Protein AF-A0A4Q5X9R4-F1 (afdb_monomer)

Sequence (301 aa):
MRLHHVAGPVLLSFLALACSDSEGESKVGPGDGGGAMSSGGTTNGTGNGAAGAVSLGGRVGAGDGGDGSGEEMPDLPSEVNVIITADNAYGFGYGTKSRLENYFGGVENQESSDIFDCPVGNGPEQYVVPAEDANAGGYLYIVGYADKSTTQGVIAKFFREGAQPVYTGTGNWEVCATGEDYDPGSGGPDRETIDEYIAKCNAAELDAETSSVGWVNANGNEHGRVVFGEDNGTTRDAPEPGNEFLIACDIEPSARWMWFDWVVDRRDGSAFLWPGSTENVTKDFLIFRLGADQIPSKPPK

pLDDT: mean 78.71, std 22.15, range [32.22, 98.38]

Structure (mmCIF, N/CA/C/O backbone):
data_AF-A0A4Q5X9R4-F1
#
_entry.id   AF-A0A4Q5X9R4-F1
#
loop_
_atom_site.group_PDB
_atom_site.id
_atom_site.type_symbol
_atom_site.label_atom_id
_atom_site.label_alt_id
_atom_site.label_comp_id
_atom_site.label_asym_id
_atom_site.label_entity_id
_atom_site.label_seq_id
_atom_site.pdbx_PDB_ins_code
_atom_site.Cartn_x
_atom_site.Cartn_y
_atom_site.Cartn_z
_atom_site.occupancy
_atom_site.B_iso_or_equiv
_atom_site.auth_seq_id
_atom_site.auth_comp_id
_atom_site.auth_asym_id
_atom_site.auth_atom_id
_atom_site.pdbx_PDB_model_num
ATOM 1 N N . MET A 1 1 ? 30.422 46.754 -38.670 1.00 39.94 1 MET A N 1
ATOM 2 C CA . MET A 1 1 ? 30.958 45.376 -38.723 1.00 39.94 1 MET A CA 1
ATOM 3 C C . MET A 1 1 ? 29.785 44.434 -38.933 1.00 39.94 1 MET A C 1
ATOM 5 O O . MET A 1 1 ? 28.790 44.576 -38.238 1.00 39.94 1 MET A O 1
ATOM 9 N N . ARG A 1 2 ? 29.845 43.616 -39.989 1.00 36.47 2 ARG A N 1
ATOM 10 C CA . ARG A 1 2 ? 28.742 42.786 -40.498 1.00 36.47 2 ARG A CA 1
ATOM 11 C C . ARG A 1 2 ? 28.508 41.555 -39.618 1.00 36.47 2 ARG A C 1
ATOM 13 O O . ARG A 1 2 ? 29.472 40.907 -39.225 1.00 36.47 2 ARG A O 1
ATOM 20 N N . LEU A 1 3 ? 27.229 41.248 -39.388 1.00 35.72 3 LEU A N 1
ATOM 21 C CA . LEU A 1 3 ? 26.734 39.965 -38.890 1.00 35.72 3 LEU A CA 1
ATOM 22 C C . LEU A 1 3 ? 27.121 38.823 -39.843 1.00 35.72 3 LEU A C 1
ATOM 24 O O . LEU A 1 3 ? 26.966 38.965 -41.056 1.00 35.72 3 LEU A O 1
ATOM 28 N N . HIS A 1 4 ? 27.499 37.676 -39.280 1.00 43.19 4 HIS A N 1
ATOM 29 C CA . HIS A 1 4 ? 27.442 36.382 -39.957 1.00 43.19 4 HIS A CA 1
ATOM 30 C C . HIS A 1 4 ? 26.595 35.408 -39.133 1.00 43.19 4 HIS A C 1
ATOM 32 O O . HIS A 1 4 ? 26.910 35.101 -37.988 1.00 43.19 4 HIS A O 1
ATOM 38 N N . HIS A 1 5 ? 25.498 34.963 -39.750 1.00 43.12 5 HIS A N 1
ATOM 39 C CA . HIS A 1 5 ? 24.749 33.762 -39.396 1.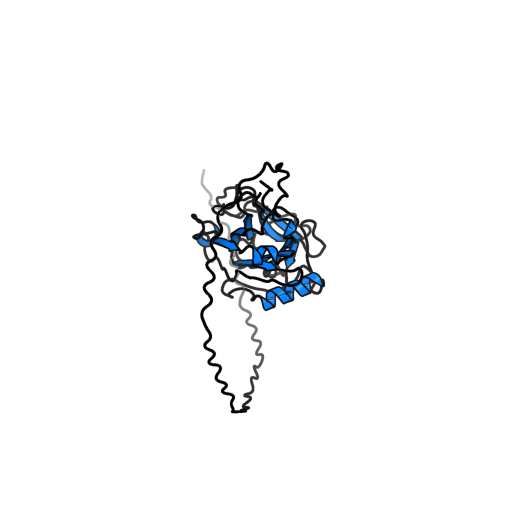00 43.12 5 HIS A CA 1
ATOM 40 C C . HIS A 1 5 ? 25.634 32.519 -39.546 1.00 43.12 5 HIS A C 1
ATOM 42 O O . HIS A 1 5 ? 26.346 32.391 -40.543 1.00 43.12 5 HIS A O 1
ATOM 48 N N . VAL A 1 6 ? 25.506 31.577 -38.611 1.00 51.34 6 VAL A N 1
ATOM 49 C CA . VAL A 1 6 ? 25.947 30.189 -38.775 1.00 51.34 6 VAL A CA 1
ATOM 50 C C . VAL A 1 6 ? 24.732 29.305 -38.517 1.00 51.34 6 VAL A C 1
ATOM 52 O O . VAL A 1 6 ? 24.217 29.258 -37.405 1.00 51.34 6 VAL A O 1
ATOM 55 N N . ALA A 1 7 ? 24.252 28.659 -39.578 1.00 47.03 7 ALA A N 1
ATOM 56 C CA . ALA A 1 7 ? 23.259 27.596 -39.530 1.00 47.03 7 ALA A CA 1
ATOM 57 C C . ALA A 1 7 ? 23.995 26.254 -39.385 1.00 47.03 7 ALA A C 1
ATOM 59 O O . ALA A 1 7 ? 24.913 25.973 -40.157 1.00 47.03 7 ALA A O 1
ATOM 60 N N . GLY A 1 8 ? 23.615 25.455 -38.386 1.00 44.94 8 GLY A N 1
ATOM 61 C CA . GLY A 1 8 ? 24.088 24.081 -38.195 1.00 44.94 8 GLY A CA 1
ATOM 62 C C . GLY A 1 8 ? 23.145 23.065 -38.859 1.00 44.94 8 GLY A C 1
ATOM 63 O O . GLY A 1 8 ? 21.960 23.362 -39.021 1.00 44.94 8 GLY A O 1
ATOM 64 N N . PRO A 1 9 ? 23.647 21.890 -39.277 1.00 59.06 9 PRO A N 1
ATOM 65 C CA . PRO A 1 9 ? 22.882 20.934 -40.068 1.00 59.06 9 PRO A CA 1
ATOM 66 C C . PRO A 1 9 ? 21.901 20.113 -39.220 1.00 59.06 9 PRO A C 1
ATOM 68 O O . PRO A 1 9 ? 22.232 19.628 -38.141 1.00 59.06 9 PRO A O 1
ATOM 71 N N . VAL A 1 10 ? 20.705 19.919 -39.776 1.00 42.53 10 VAL A N 1
ATOM 72 C CA . VAL A 1 10 ? 19.702 18.939 -39.346 1.00 42.53 10 VAL A CA 1
ATOM 73 C C . VAL A 1 10 ? 20.164 17.558 -39.815 1.00 42.53 10 VAL A C 1
ATOM 75 O O . VAL A 1 10 ? 20.277 17.329 -41.020 1.00 42.53 10 VAL A O 1
ATOM 78 N N . LEU A 1 11 ? 20.440 16.644 -38.881 1.00 44.69 11 LEU A N 1
ATOM 79 C CA . LEU A 1 11 ? 20.603 15.223 -39.188 1.00 44.69 11 LEU A CA 1
ATOM 80 C C . LEU A 1 11 ? 19.231 14.547 -39.122 1.00 44.69 11 LEU A C 1
ATOM 82 O O . LEU A 1 11 ? 18.598 14.484 -38.072 1.00 44.69 11 LEU A O 1
ATOM 86 N N . LEU A 1 12 ? 18.788 14.063 -40.277 1.00 36.62 12 LEU A N 1
ATOM 87 C CA . LEU A 1 12 ? 17.566 13.301 -40.473 1.00 36.62 12 LEU A CA 1
ATOM 88 C C . LEU A 1 12 ? 17.959 11.813 -40.503 1.00 36.62 12 LEU A C 1
ATOM 90 O O . LEU A 1 12 ? 18.513 11.348 -41.499 1.00 36.62 12 LEU A O 1
ATOM 94 N N . SER A 1 13 ? 17.723 11.077 -39.417 1.00 49.31 13 SER A N 1
ATOM 95 C CA . SER A 1 13 ? 17.895 9.618 -39.401 1.00 49.31 13 SER A CA 1
ATOM 96 C C . SER A 1 13 ? 16.567 8.944 -39.726 1.00 49.31 13 SER A C 1
ATOM 98 O O . SER A 1 13 ? 15.661 8.894 -38.901 1.00 49.31 13 SER A O 1
ATOM 100 N N . PHE A 1 14 ? 16.476 8.417 -40.945 1.00 39.62 14 PHE A N 1
ATOM 101 C CA . PHE A 1 14 ? 15.517 7.387 -41.320 1.00 39.62 14 PHE A CA 1
ATOM 102 C C . PHE A 1 14 ? 16.080 6.025 -40.891 1.00 39.62 14 PHE A C 1
ATOM 104 O O . PHE A 1 14 ? 17.129 5.623 -41.395 1.00 39.62 14 PHE A O 1
ATOM 111 N N . LEU A 1 15 ? 15.380 5.296 -40.017 1.00 49.16 15 LEU A N 1
ATOM 112 C CA . LEU A 1 15 ? 15.503 3.840 -39.946 1.00 49.16 15 LEU A CA 1
ATOM 113 C C . LEU A 1 15 ? 14.170 3.207 -40.339 1.00 49.16 15 LEU A C 1
ATOM 115 O O . LEU A 1 15 ? 13.108 3.576 -39.844 1.00 49.16 15 LEU A O 1
ATOM 119 N N . ALA A 1 16 ? 14.274 2.302 -41.304 1.00 46.69 16 ALA A N 1
ATOM 120 C CA . ALA A 1 16 ? 13.188 1.593 -41.944 1.00 46.69 16 ALA A CA 1
ATOM 121 C C . ALA A 1 16 ? 12.768 0.341 -41.158 1.00 46.69 16 ALA A C 1
ATOM 123 O O . ALA A 1 16 ? 13.532 -0.213 -40.372 1.00 46.69 16 ALA A O 1
ATOM 124 N N . LEU A 1 17 ? 11.536 -0.072 -41.459 1.00 44.88 17 LEU A N 1
ATOM 125 C CA . LEU A 1 17 ? 10.810 -1.265 -41.037 1.00 44.88 17 LEU A CA 1
ATOM 126 C C . LEU A 1 17 ? 11.639 -2.561 -41.010 1.00 44.88 17 LEU A C 1
ATOM 128 O O . LEU A 1 17 ? 12.317 -2.893 -41.982 1.00 44.88 17 LEU A O 1
ATOM 132 N N . ALA A 1 18 ? 11.387 -3.377 -39.985 1.00 42.41 18 ALA A N 1
ATOM 133 C CA . ALA A 1 18 ? 11.414 -4.831 -40.090 1.00 42.41 18 ALA A CA 1
ATOM 134 C C . ALA A 1 18 ? 10.160 -5.400 -39.402 1.00 42.41 18 ALA A C 1
ATOM 136 O O . ALA A 1 18 ? 10.046 -5.386 -38.179 1.00 42.41 18 ALA A O 1
ATOM 137 N N . CYS A 1 19 ? 9.203 -5.855 -40.211 1.00 41.09 19 CYS A N 1
ATOM 138 C CA . CYS A 1 19 ? 8.119 -6.735 -39.787 1.00 41.09 19 CYS A CA 1
ATOM 139 C C . CYS A 1 19 ? 8.691 -8.148 -39.621 1.00 41.09 19 CYS A C 1
ATOM 141 O O . CYS A 1 19 ? 9.371 -8.633 -40.526 1.00 41.09 19 CYS A O 1
ATOM 143 N N . SER A 1 20 ? 8.400 -8.809 -38.502 1.00 52.69 20 SER A N 1
ATOM 144 C CA . SER A 1 20 ? 8.557 -10.257 -38.374 1.00 52.69 20 SER A CA 1
ATOM 145 C C . SER A 1 20 ? 7.212 -10.841 -37.966 1.00 52.69 20 SER A C 1
ATOM 147 O O . SER A 1 20 ? 6.813 -10.740 -36.809 1.00 52.69 20 SER A O 1
ATOM 149 N N . ASP A 1 21 ? 6.526 -11.417 -38.950 1.00 36.00 21 ASP A N 1
ATOM 150 C CA . ASP A 1 21 ? 5.419 -12.347 -38.760 1.00 36.00 21 ASP A CA 1
ATOM 151 C C . ASP A 1 21 ? 5.924 -13.589 -38.018 1.00 36.00 21 ASP A C 1
ATOM 153 O O . ASP A 1 21 ? 6.951 -14.167 -38.382 1.00 36.00 21 ASP A O 1
ATOM 157 N N . SER A 1 22 ? 5.186 -14.022 -37.000 1.00 46.78 22 SER A N 1
ATOM 158 C CA . SER A 1 22 ? 5.292 -15.376 -36.466 1.00 46.78 22 SER A CA 1
ATOM 159 C C . SER A 1 22 ? 3.881 -15.915 -36.288 1.00 46.78 22 SER A C 1
ATOM 161 O O . SER A 1 22 ? 3.194 -15.618 -35.312 1.00 46.78 22 SER A O 1
ATOM 163 N N . GLU A 1 23 ? 3.442 -16.677 -37.287 1.00 48.00 23 GLU A N 1
ATOM 164 C CA . GLU A 1 23 ? 2.205 -17.446 -37.264 1.00 48.00 23 GLU A CA 1
ATOM 165 C C . GLU A 1 23 ? 2.365 -18.631 -36.297 1.00 48.00 23 GLU A C 1
ATOM 167 O O . GLU A 1 23 ? 3.180 -19.527 -36.517 1.00 48.00 23 GLU A O 1
ATOM 172 N N . GLY A 1 24 ? 1.592 -18.626 -35.210 1.00 39.66 24 GLY A N 1
ATOM 173 C CA . GLY A 1 24 ? 1.461 -19.739 -34.271 1.00 39.66 24 GLY A CA 1
ATOM 174 C C . GLY A 1 24 ? 0.004 -20.180 -34.189 1.00 39.66 24 GLY A C 1
ATOM 175 O O . GLY A 1 24 ? -0.830 -19.488 -33.612 1.00 39.66 24 GLY A O 1
ATOM 176 N N . GLU A 1 25 ? -0.298 -21.318 -34.812 1.00 41.03 25 GLU A N 1
ATOM 177 C CA . GLU A 1 25 ? -1.625 -21.917 -34.952 1.00 41.03 25 GLU A CA 1
ATOM 178 C C . GLU A 1 25 ? -2.380 -22.090 -33.620 1.00 41.03 25 GLU A C 1
ATOM 180 O O . GLU A 1 25 ? -1.974 -22.841 -32.733 1.00 41.03 25 GLU A O 1
ATOM 185 N N . SER A 1 26 ? -3.568 -21.488 -33.542 1.00 40.19 26 SER A N 1
ATOM 186 C CA . SER A 1 26 ? -4.612 -21.853 -32.583 1.00 40.19 26 SER A CA 1
ATOM 187 C C . SER A 1 26 ? -5.324 -23.131 -33.036 1.00 40.19 26 SER A C 1
ATOM 189 O O . SER A 1 26 ? -5.938 -23.162 -34.102 1.00 40.19 26 SER A O 1
ATOM 191 N N . LYS A 1 27 ? -5.303 -24.181 -32.206 1.00 47.28 27 LYS A N 1
ATOM 192 C CA . LYS A 1 27 ? -6.196 -25.345 -32.333 1.00 47.28 27 LYS A CA 1
ATOM 193 C C . LYS A 1 27 ? -7.108 -25.426 -31.115 1.00 47.28 27 LYS A C 1
ATOM 195 O O . LYS A 1 27 ? -6.766 -26.041 -30.113 1.00 47.28 27 LYS A O 1
ATOM 200 N N . VAL A 1 28 ? -8.287 -24.818 -31.234 1.00 47.16 28 VAL A N 1
ATOM 201 C CA . VAL A 1 28 ? -9.419 -25.033 -30.325 1.00 47.16 28 VAL A CA 1
ATOM 202 C C . VAL A 1 28 ? -10.310 -26.102 -30.959 1.00 47.16 28 VAL A C 1
ATOM 204 O O . VAL A 1 28 ? -10.837 -25.908 -32.053 1.00 47.16 28 VAL A O 1
ATOM 207 N N . GLY A 1 29 ? -10.424 -27.260 -30.309 1.00 43.56 29 GLY A N 1
ATOM 208 C CA . GLY A 1 29 ? -11.352 -28.324 -30.700 1.00 43.56 29 GLY A CA 1
ATOM 209 C C . GLY A 1 29 ? -12.697 -28.178 -29.973 1.00 43.56 29 GLY A C 1
ATOM 210 O O . GLY A 1 29 ? -12.696 -27.787 -28.806 1.00 43.56 29 GLY A O 1
ATOM 211 N N . PRO A 1 30 ? -13.838 -28.503 -30.609 1.00 51.69 30 PRO A N 1
ATOM 212 C CA . PRO A 1 30 ? -15.135 -28.489 -29.947 1.00 51.69 30 PRO A CA 1
ATOM 213 C C . PRO A 1 30 ? -15.356 -29.818 -29.212 1.00 51.69 30 PRO A C 1
ATOM 215 O O . PRO A 1 30 ? -15.316 -30.890 -29.816 1.00 51.69 30 PRO A O 1
ATOM 218 N N . GLY A 1 31 ? -15.580 -29.743 -27.902 1.00 43.09 31 GLY A N 1
ATOM 219 C CA . GLY A 1 31 ? -15.984 -30.874 -27.071 1.00 43.09 31 GLY A CA 1
ATOM 220 C C . GLY A 1 31 ? -17.446 -30.748 -26.662 1.00 43.09 31 GLY A C 1
ATOM 221 O O . GLY A 1 31 ? -17.746 -30.113 -25.657 1.00 43.09 31 GLY A O 1
ATOM 222 N N . ASP A 1 32 ? -18.333 -31.368 -27.439 1.00 46.78 32 ASP A N 1
ATOM 223 C CA . ASP A 1 32 ? -19.695 -31.711 -27.027 1.00 46.78 32 ASP A CA 1
ATOM 224 C C . ASP A 1 32 ? -19.662 -32.795 -25.937 1.00 46.78 32 ASP A C 1
ATOM 226 O O . ASP A 1 32 ? -18.960 -33.801 -26.064 1.00 46.78 32 ASP A O 1
ATOM 230 N N . GLY A 1 33 ? -20.473 -32.633 -24.891 1.00 44.34 33 GLY A N 1
ATOM 231 C CA . GLY A 1 33 ? -20.617 -33.629 -23.831 1.00 44.34 33 GLY A CA 1
ATOM 232 C C . GLY A 1 33 ? -21.752 -33.301 -22.870 1.00 44.34 33 GLY A C 1
ATOM 233 O O . GLY A 1 33 ? -21.529 -32.752 -21.798 1.00 44.34 33 GLY A O 1
ATOM 234 N N . GLY A 1 34 ? -22.981 -33.630 -23.270 1.00 38.44 34 GLY A N 1
ATOM 235 C CA . GLY A 1 34 ? -24.164 -33.536 -22.419 1.00 38.44 34 GLY A CA 1
ATOM 236 C C . GLY A 1 34 ? -24.166 -34.536 -21.258 1.00 38.44 34 GLY A C 1
ATOM 237 O O . GLY A 1 34 ? -23.550 -35.597 -21.317 1.00 38.44 34 GLY A O 1
ATOM 238 N N . GLY A 1 35 ? -24.932 -34.214 -20.216 1.00 36.25 35 GLY A N 1
ATOM 239 C CA . GLY A 1 35 ? -25.159 -35.099 -19.077 1.00 36.25 35 GLY A CA 1
ATOM 240 C C . GLY A 1 35 ? -26.164 -34.513 -18.095 1.00 36.25 35 GLY A C 1
ATOM 241 O O . GLY A 1 35 ? -25.792 -33.938 -17.081 1.00 36.25 35 GLY A O 1
ATOM 242 N N . ALA A 1 36 ? -27.449 -34.653 -18.413 1.00 45.34 36 ALA A N 1
ATOM 243 C CA . ALA A 1 36 ? -28.548 -34.371 -17.503 1.00 45.34 36 ALA A CA 1
ATOM 244 C C . ALA A 1 36 ? -28.594 -35.405 -16.365 1.00 45.34 36 ALA A C 1
ATOM 246 O O . ALA A 1 36 ? -28.602 -36.605 -16.639 1.00 45.34 36 ALA A O 1
ATOM 247 N N . MET A 1 37 ? -28.755 -34.956 -15.117 1.00 46.69 37 MET A N 1
ATOM 248 C CA . MET A 1 37 ? -29.471 -35.731 -14.103 1.00 46.69 37 MET A CA 1
ATOM 249 C C . MET A 1 37 ? -30.418 -34.842 -13.300 1.00 46.69 37 MET A C 1
ATOM 251 O O . MET A 1 37 ? -30.104 -33.738 -12.872 1.00 46.69 37 MET A O 1
ATOM 255 N N . SER A 1 38 ? -31.624 -35.382 -13.201 1.00 42.62 38 SER A N 1
ATOM 256 C CA . SER A 1 38 ? -32.837 -34.877 -12.583 1.00 42.62 38 SER A CA 1
ATOM 257 C C . SER A 1 38 ? -32.922 -35.320 -11.119 1.00 42.62 38 SER A C 1
ATOM 259 O O . SER A 1 38 ? -32.169 -36.192 -10.689 1.00 42.62 38 SER A O 1
ATOM 261 N N . SER A 1 39 ? -33.955 -34.808 -10.442 1.00 42.41 39 SER A N 1
ATOM 262 C CA . SER A 1 39 ? -34.550 -35.225 -9.161 1.00 42.41 39 SER A CA 1
ATOM 263 C C . SER A 1 39 ? -33.735 -34.885 -7.910 1.00 42.41 39 SER A C 1
ATOM 265 O O . SER A 1 39 ? -32.558 -35.177 -7.820 1.00 42.41 39 SER A O 1
ATOM 267 N N . GLY A 1 40 ? -34.281 -34.254 -6.876 1.00 35.16 40 GLY A N 1
ATOM 268 C CA . GLY A 1 40 ? -35.669 -34.095 -6.448 1.00 35.16 40 GLY A CA 1
ATOM 269 C C . GLY A 1 40 ? -35.650 -34.229 -4.923 1.00 35.16 40 GLY A C 1
ATOM 270 O O . GLY A 1 40 ? -35.042 -35.162 -4.412 1.00 35.16 40 GLY A O 1
ATOM 271 N N . GLY A 1 41 ? -36.250 -33.300 -4.181 1.00 35.50 41 GLY A N 1
ATOM 272 C CA . GLY A 1 41 ? -36.152 -33.349 -2.720 1.00 35.50 41 GLY A CA 1
ATOM 273 C C . GLY A 1 41 ? -36.831 -32.190 -2.013 1.00 35.50 41 GLY A C 1
ATOM 274 O O . GLY A 1 41 ? -36.181 -31.296 -1.491 1.00 35.50 41 GLY A O 1
ATOM 275 N N . THR A 1 42 ? -38.156 -32.214 -2.018 1.00 40.50 42 THR A N 1
ATOM 276 C CA . THR A 1 42 ? -39.028 -31.384 -1.188 1.00 40.50 42 THR A CA 1
ATOM 277 C C . THR A 1 42 ? -38.934 -31.840 0.270 1.00 40.50 42 THR A C 1
ATOM 279 O O . THR A 1 42 ? -39.216 -33.003 0.544 1.00 40.50 42 THR A O 1
ATOM 282 N N . THR A 1 43 ? -38.674 -30.936 1.217 1.00 39.62 43 THR A N 1
ATOM 283 C CA . THR A 1 43 ? -39.156 -31.098 2.600 1.00 39.62 43 THR A CA 1
ATOM 284 C C . THR A 1 43 ? -39.640 -29.771 3.165 1.00 39.62 43 THR A C 1
ATOM 286 O O . THR A 1 43 ? -38.868 -28.850 3.413 1.00 39.62 43 THR A O 1
ATOM 289 N N . ASN A 1 44 ? -40.957 -29.734 3.370 1.00 39.19 44 ASN A N 1
ATOM 290 C CA . ASN A 1 44 ? -41.678 -28.842 4.265 1.00 39.19 44 ASN A CA 1
ATOM 291 C C . ASN A 1 44 ? -41.100 -28.883 5.685 1.00 39.19 44 ASN A C 1
ATOM 293 O O . ASN A 1 44 ? -40.807 -29.957 6.207 1.00 39.19 44 ASN A O 1
ATOM 297 N N . GLY A 1 45 ? -41.085 -27.723 6.339 1.00 37.00 45 GLY A N 1
ATOM 298 C CA . GLY A 1 45 ? -40.802 -27.577 7.763 1.00 37.00 45 GLY A CA 1
ATOM 299 C C . GLY A 1 45 ? -41.503 -26.356 8.350 1.00 37.00 45 GLY A C 1
ATOM 300 O O . GLY A 1 45 ? -40.857 -25.429 8.816 1.00 37.00 45 GLY A O 1
ATOM 301 N N . THR A 1 46 ? -42.835 -26.337 8.300 1.00 41.47 46 THR A N 1
ATOM 302 C CA . THR A 1 46 ? -43.680 -25.476 9.141 1.00 41.47 46 THR A CA 1
ATOM 303 C C . THR A 1 46 ? -43.507 -25.847 10.613 1.00 41.47 46 THR A C 1
ATOM 305 O O . THR A 1 46 ? -43.795 -26.983 10.989 1.00 41.47 46 THR A O 1
ATOM 308 N N . GLY A 1 47 ? -43.120 -24.881 11.447 1.00 35.53 47 GLY A N 1
ATOM 309 C CA . GLY A 1 47 ? -43.094 -25.002 12.904 1.00 35.53 47 GLY A CA 1
ATOM 310 C C . GLY A 1 47 ? -43.525 -23.698 13.570 1.00 35.53 47 GLY A C 1
ATOM 311 O O . GLY A 1 47 ? -42.711 -22.813 13.800 1.00 35.53 47 GLY A O 1
ATOM 312 N N . ASN A 1 48 ? -44.821 -23.597 13.873 1.00 43.38 48 ASN A N 1
ATOM 313 C CA . ASN A 1 48 ? -45.384 -22.640 14.824 1.00 43.38 48 ASN A CA 1
ATOM 314 C C . ASN A 1 48 ? -45.006 -23.037 16.262 1.00 43.38 48 ASN A C 1
ATOM 316 O O . ASN A 1 48 ? -45.083 -24.214 16.609 1.00 43.38 48 ASN A O 1
ATOM 320 N N . GLY A 1 49 ? -44.741 -22.050 17.119 1.00 36.25 49 GLY A N 1
ATOM 321 C CA . GLY A 1 49 ? -44.676 -22.208 18.578 1.00 36.25 49 GLY A CA 1
ATOM 322 C C . GLY A 1 49 ? -44.015 -20.986 19.217 1.00 36.25 49 GLY A C 1
ATOM 323 O O . GLY A 1 49 ? -42.802 -20.881 19.224 1.00 36.25 49 GLY A O 1
ATOM 324 N N . ALA A 1 50 ? -44.767 -19.931 19.521 1.00 39.97 50 ALA A N 1
ATOM 325 C CA . ALA A 1 50 ? -45.465 -19.714 20.792 1.00 39.97 50 ALA A CA 1
ATOM 326 C C . ALA A 1 50 ? -44.659 -18.829 21.765 1.00 39.97 50 ALA A C 1
ATOM 328 O O . ALA A 1 50 ? -43.609 -19.200 22.272 1.00 39.97 50 ALA A O 1
ATOM 329 N N . ALA A 1 51 ? -45.231 -17.641 21.973 1.00 40.97 51 ALA A N 1
ATOM 330 C CA . ALA A 1 51 ? -45.242 -16.795 23.161 1.00 40.97 51 ALA A CA 1
ATOM 331 C C . ALA A 1 51 ? -44.354 -17.179 24.363 1.00 40.97 51 ALA A C 1
ATOM 333 O O . ALA A 1 51 ? -44.508 -18.235 24.969 1.00 40.97 51 ALA A O 1
ATOM 334 N N . GLY A 1 52 ? -43.573 -16.196 24.816 1.00 35.12 52 GLY A N 1
ATOM 335 C CA . GLY A 1 52 ? -42.924 -16.199 26.123 1.00 35.12 52 GLY A CA 1
ATOM 336 C C . GLY A 1 52 ? -42.523 -14.792 26.552 1.00 35.12 52 GLY A C 1
ATOM 337 O O . GLY A 1 52 ? -41.342 -14.486 26.645 1.00 35.12 52 GLY A O 1
ATOM 338 N N . ALA A 1 53 ? -43.505 -13.920 26.793 1.00 41.50 53 ALA A N 1
ATOM 339 C CA . ALA A 1 53 ? -43.275 -12.700 27.555 1.00 41.50 53 ALA A CA 1
ATOM 340 C C . ALA A 1 53 ? -42.970 -13.085 29.010 1.00 41.50 53 ALA A C 1
ATOM 342 O O . ALA A 1 53 ? -43.836 -13.620 29.701 1.00 41.50 53 ALA A O 1
ATOM 343 N N . VAL A 1 54 ? -41.759 -12.793 29.484 1.00 38.78 54 VAL A N 1
ATOM 344 C CA . VAL A 1 54 ? -41.443 -12.767 30.916 1.00 38.78 54 VAL A CA 1
ATOM 345 C C . VAL A 1 54 ? -41.074 -11.336 31.275 1.00 38.78 54 VAL A C 1
ATOM 347 O O . VAL A 1 54 ? -39.940 -10.894 31.145 1.00 38.78 54 VAL A O 1
ATOM 350 N N . SER A 1 55 ? -42.099 -10.607 31.707 1.00 42.12 55 SER A N 1
ATOM 351 C CA . SER A 1 55 ? -41.966 -9.402 32.513 1.00 42.12 55 SER A CA 1
ATOM 352 C C . SER A 1 55 ? -41.969 -9.834 33.976 1.00 42.12 55 SER A C 1
ATOM 354 O O . SER A 1 55 ? -43.006 -10.252 34.489 1.00 42.12 55 SER A O 1
ATOM 356 N N . LEU A 1 56 ? -40.833 -9.700 34.655 1.00 43.62 56 LEU A N 1
ATOM 357 C CA . LEU A 1 56 ? -40.750 -9.724 36.113 1.00 43.62 56 LEU A CA 1
ATOM 358 C C . LEU A 1 56 ? -40.050 -8.446 36.562 1.00 43.62 56 LEU A C 1
ATOM 360 O O . LEU A 1 56 ? -38.832 -8.314 36.507 1.00 43.62 56 LEU A O 1
ATOM 364 N N . GLY A 1 57 ? -40.873 -7.484 36.976 1.00 36.88 57 GLY A N 1
ATOM 365 C CA . GLY A 1 57 ? -40.420 -6.334 37.733 1.00 36.88 57 GLY A CA 1
ATOM 366 C C . GLY A 1 57 ? -39.897 -6.762 39.102 1.00 36.88 57 GLY A C 1
ATOM 367 O O . GLY A 1 57 ? -40.495 -7.596 39.780 1.00 36.88 57 GLY A O 1
ATOM 368 N N . GLY A 1 58 ? -38.802 -6.134 39.515 1.00 32.22 58 GLY A N 1
ATOM 369 C CA . GLY A 1 58 ? -38.245 -6.236 40.856 1.00 32.22 58 GLY A CA 1
ATOM 370 C C . GLY A 1 58 ? -37.418 -4.996 41.172 1.00 32.22 58 GLY A C 1
ATOM 371 O O . GLY A 1 58 ? -36.213 -4.975 40.960 1.00 32.22 58 GLY A O 1
ATOM 372 N N . ARG A 1 59 ? -38.077 -3.938 41.660 1.00 39.06 59 ARG A N 1
ATOM 373 C CA . ARG A 1 59 ? -37.432 -2.836 42.388 1.00 39.06 59 ARG A CA 1
ATOM 374 C C . ARG A 1 59 ? -37.304 -3.250 43.852 1.00 39.06 59 ARG A C 1
ATOM 376 O O . ARG A 1 59 ? -38.340 -3.495 44.452 1.00 39.06 59 ARG A O 1
ATOM 383 N N . VAL A 1 60 ? -36.086 -3.283 44.389 1.00 39.06 60 VAL A N 1
ATOM 384 C CA . VAL A 1 60 ? -35.552 -2.526 45.549 1.00 39.06 60 VAL A CA 1
ATOM 385 C C . VAL A 1 60 ? -34.362 -3.276 46.151 1.00 39.06 60 VAL A C 1
ATOM 387 O O . VAL A 1 60 ? -34.483 -4.415 46.585 1.00 39.06 60 VAL A O 1
ATOM 390 N N . GLY A 1 61 ? -33.231 -2.581 46.223 1.00 34.78 61 GLY A N 1
ATOM 391 C CA . GLY A 1 61 ? -32.044 -2.970 46.974 1.00 34.78 61 GLY A CA 1
ATOM 392 C C . GLY A 1 61 ? -31.162 -1.740 47.125 1.00 34.78 61 GLY A C 1
ATOM 393 O O . GLY A 1 61 ? -30.320 -1.475 46.278 1.00 34.78 61 GLY A O 1
ATOM 394 N N . ALA A 1 62 ? -31.451 -0.935 48.147 1.00 49.47 62 ALA A N 1
ATOM 395 C CA . ALA A 1 62 ? -30.546 0.088 48.644 1.00 49.47 62 ALA A CA 1
ATOM 396 C C . ALA A 1 62 ? -29.568 -0.575 49.622 1.00 49.47 62 ALA A C 1
ATOM 398 O O . ALA A 1 62 ? -29.999 -1.306 50.514 1.00 49.47 62 ALA A O 1
ATOM 399 N N . GLY A 1 63 ? -28.284 -0.295 49.436 1.00 37.91 63 GLY A N 1
ATOM 400 C CA . GLY A 1 63 ? -27.158 -0.804 50.215 1.00 37.91 63 GLY A CA 1
ATOM 401 C C . GLY A 1 63 ? -26.044 -1.169 49.241 1.00 37.91 63 GLY A C 1
ATOM 402 O O . GLY A 1 63 ? -26.318 -1.678 48.163 1.00 37.91 63 GLY A O 1
ATOM 403 N N . ASP A 1 64 ? -24.780 -0.907 49.486 1.00 42.94 64 ASP A N 1
ATOM 404 C CA . ASP A 1 64 ? -24.064 -0.208 50.545 1.00 42.94 64 ASP A CA 1
ATOM 405 C C . ASP A 1 64 ? -22.693 0.121 49.910 1.00 42.94 64 ASP A C 1
ATOM 407 O O . ASP A 1 64 ? -22.380 -0.399 48.835 1.00 42.94 64 ASP A O 1
ATOM 411 N N . GLY A 1 65 ? -21.905 1.018 50.497 1.00 51.25 65 GLY A N 1
ATOM 412 C CA . GLY A 1 65 ? -20.660 1.520 49.902 1.00 51.25 65 GLY A CA 1
ATOM 413 C C . GLY A 1 65 ? -19.695 0.415 49.447 1.00 51.25 65 GLY A C 1
ATOM 414 O O . GLY A 1 65 ? -19.151 -0.309 50.273 1.00 51.25 65 GLY A O 1
ATOM 415 N N . GLY A 1 66 ? -19.473 0.326 48.134 1.00 42.00 66 GLY A N 1
ATOM 416 C CA . GLY A 1 66 ? -18.414 -0.468 47.516 1.00 42.00 66 GLY A CA 1
ATOM 417 C C . GLY A 1 66 ? -17.255 0.445 47.139 1.00 42.00 66 GLY A C 1
ATOM 418 O O . GLY A 1 66 ? -17.438 1.438 46.431 1.00 42.00 66 GLY A O 1
ATOM 419 N N . ASP A 1 67 ? -16.082 0.128 47.663 1.00 44.22 67 ASP A N 1
ATOM 420 C CA . ASP A 1 67 ? -14.807 0.706 47.283 1.00 44.22 67 ASP A CA 1
ATOM 421 C C . ASP A 1 67 ? -14.561 0.500 45.784 1.00 44.22 67 ASP A C 1
ATOM 423 O O . ASP A 1 67 ? -14.591 -0.603 45.251 1.00 44.22 67 ASP A O 1
ATOM 427 N N . GLY A 1 68 ? -14.358 1.604 45.068 1.00 46.69 68 GLY A N 1
ATOM 428 C CA . GLY A 1 68 ? -14.096 1.590 43.635 1.00 46.69 68 GLY A CA 1
ATOM 429 C C . GLY A 1 68 ? -12.685 1.104 43.321 1.00 46.69 68 GLY A C 1
ATOM 430 O O . GLY A 1 68 ? -11.879 1.875 42.811 1.00 46.69 68 GLY A O 1
ATOM 431 N N . SER A 1 69 ? -12.383 -0.167 43.580 1.00 49.00 69 SER A N 1
ATOM 432 C CA . SER A 1 69 ? -11.471 -0.906 42.713 1.00 49.00 69 SER A CA 1
ATOM 433 C C . SER A 1 69 ? -12.269 -1.248 41.459 1.00 49.00 69 SER A C 1
ATOM 435 O O . SER A 1 69 ? -12.864 -2.319 41.365 1.00 49.00 69 SER A O 1
ATOM 437 N N . GLY A 1 70 ? -12.383 -0.281 40.543 1.00 45.41 70 GLY A N 1
ATOM 438 C CA . GLY A 1 70 ? -12.927 -0.552 39.222 1.00 45.41 70 GLY A CA 1
ATOM 439 C C . GLY A 1 70 ? -12.055 -1.624 38.595 1.00 45.41 70 GLY A C 1
ATOM 440 O O . GLY A 1 70 ? -10.938 -1.335 38.180 1.00 45.41 70 GLY A O 1
ATOM 441 N N . GLU A 1 71 ? -12.534 -2.867 38.610 1.00 48.66 71 GLU A N 1
ATOM 442 C CA . GLU A 1 71 ? -12.009 -3.903 37.742 1.00 48.66 71 GLU A CA 1
ATOM 443 C C . GLU A 1 71 ? -12.147 -3.345 36.331 1.00 48.66 71 GLU A C 1
ATOM 445 O O . GLU A 1 71 ? -13.250 -3.105 35.836 1.00 48.66 71 GLU A O 1
ATOM 450 N N . GLU A 1 72 ? -10.994 -2.999 35.772 1.00 52.56 72 GLU A N 1
ATOM 451 C CA . GLU A 1 72 ? -10.813 -2.457 34.441 1.00 52.56 72 GLU A CA 1
ATOM 452 C C . GLU A 1 72 ? -11.527 -3.413 33.484 1.00 52.56 72 GLU A C 1
ATOM 454 O O . GLU A 1 72 ? -11.072 -4.537 33.256 1.00 52.56 72 GLU A O 1
ATOM 459 N N . MET A 1 73 ? -12.724 -3.029 33.016 1.00 51.72 73 MET A N 1
ATOM 460 C CA . MET A 1 73 ? -13.401 -3.839 32.013 1.00 51.72 73 MET A CA 1
ATOM 461 C C . MET A 1 73 ? -12.442 -3.933 30.829 1.00 51.72 73 MET A C 1
ATOM 463 O O . MET A 1 73 ? -11.951 -2.884 30.398 1.00 51.72 73 MET A O 1
ATOM 467 N N . PRO A 1 74 ? -12.155 -5.145 30.321 1.00 57.81 74 PRO A N 1
ATOM 468 C CA . PRO A 1 74 ? -11.281 -5.292 29.171 1.00 57.81 74 PRO A CA 1
ATOM 469 C C . PRO A 1 74 ? -11.803 -4.379 28.064 1.0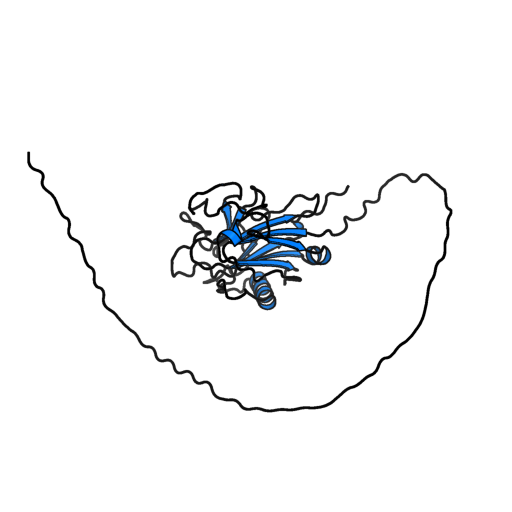0 57.81 74 PRO A C 1
ATOM 471 O O . PRO A 1 74 ? -13.005 -4.398 27.777 1.00 57.81 74 PRO A O 1
ATOM 474 N N . ASP A 1 75 ? -10.914 -3.540 27.525 1.00 62.31 75 ASP A N 1
ATOM 475 C CA . ASP A 1 75 ? -11.248 -2.592 26.466 1.00 62.31 75 ASP A CA 1
ATOM 476 C C . ASP A 1 75 ? -11.958 -3.371 25.359 1.00 62.31 75 ASP A C 1
ATOM 478 O O . ASP A 1 75 ? -11.413 -4.331 24.802 1.00 62.31 75 ASP A O 1
ATOM 482 N N . LEU A 1 76 ? -13.234 -3.049 25.142 1.00 58.50 76 LEU A N 1
ATOM 483 C CA . LEU A 1 76 ? -14.022 -3.779 24.166 1.00 58.50 76 LEU A CA 1
ATOM 484 C C . LEU A 1 76 ? -13.412 -3.513 22.787 1.00 58.50 76 LEU A C 1
ATOM 486 O O . LEU A 1 76 ? -13.044 -2.369 22.497 1.00 58.50 76 LEU A O 1
ATOM 490 N N . PRO A 1 77 ? -13.318 -4.541 21.929 1.00 71.38 77 PRO A N 1
ATOM 491 C CA . PRO A 1 77 ? -12.851 -4.360 20.566 1.00 71.38 77 PRO A CA 1
ATOM 492 C C . PRO A 1 77 ? -13.646 -3.218 19.915 1.00 71.38 77 PRO A C 1
ATOM 494 O O . PRO A 1 77 ? -14.877 -3.233 19.919 1.00 71.38 77 PRO A O 1
ATOM 497 N N . SER A 1 78 ? -12.943 -2.202 19.410 1.00 84.94 78 SER A N 1
ATOM 498 C CA . SER A 1 78 ? -13.540 -1.040 18.740 1.00 84.94 78 SER A CA 1
ATOM 499 C C . SER A 1 78 ? -13.237 -1.046 17.246 1.00 84.94 78 SER A C 1
ATOM 501 O O . SER A 1 78 ? -12.233 -1.615 16.801 1.00 84.94 78 SER A O 1
ATOM 503 N N . GLU A 1 79 ? -14.146 -0.431 16.490 1.00 91.56 79 GLU A N 1
ATOM 504 C CA . GLU A 1 79 ? -14.039 -0.258 15.043 1.00 91.56 79 GLU A CA 1
ATOM 505 C C . GLU A 1 79 ? -12.781 0.525 14.661 1.00 91.56 79 GLU A C 1
ATOM 507 O O . GLU A 1 79 ? -12.293 1.371 15.420 1.00 91.56 79 GLU A O 1
ATOM 512 N N . VAL A 1 80 ? -12.256 0.240 13.471 1.00 93.19 80 VAL A N 1
ATOM 513 C CA . VAL A 1 80 ? -11.104 0.952 12.915 1.00 93.19 80 VAL A CA 1
ATOM 514 C C . VAL A 1 80 ? -11.568 1.816 11.756 1.00 93.19 80 VAL A C 1
ATOM 516 O O . VAL A 1 80 ? -12.114 1.320 10.774 1.00 93.19 80 VAL A O 1
ATOM 519 N N . ASN A 1 81 ? -11.311 3.113 11.865 1.00 95.00 81 ASN A N 1
ATOM 520 C CA . ASN A 1 81 ? -11.470 4.059 10.776 1.00 95.00 81 ASN A CA 1
ATOM 521 C C . ASN A 1 81 ? -10.229 4.003 9.890 1.00 95.00 81 ASN A C 1
ATOM 523 O O . ASN A 1 81 ? -9.099 4.023 10.389 1.00 95.00 81 ASN A O 1
ATOM 527 N N . VAL A 1 82 ? -10.449 3.957 8.584 1.00 96.75 82 VAL A N 1
ATOM 528 C CA . VAL A 1 82 ? -9.396 3.929 7.571 1.00 96.75 82 VAL A CA 1
ATOM 529 C C . VAL A 1 82 ? -9.609 5.097 6.631 1.00 96.75 82 VAL A C 1
ATOM 531 O O . VAL A 1 82 ? -10.731 5.301 6.180 1.00 96.75 82 VAL A O 1
ATOM 534 N N . ILE A 1 83 ? -8.549 5.849 6.350 1.00 97.62 83 ILE A N 1
ATOM 535 C CA . ILE A 1 83 ? -8.490 6.797 5.235 1.00 97.62 83 ILE A CA 1
ATOM 536 C C . ILE A 1 83 ? -7.308 6.372 4.375 1.00 97.62 83 ILE A C 1
ATOM 538 O O . ILE A 1 83 ? -6.197 6.253 4.894 1.00 97.62 83 ILE A O 1
ATOM 542 N N . ILE A 1 84 ? -7.544 6.083 3.102 1.00 98.38 84 ILE A N 1
ATOM 543 C CA . ILE A 1 84 ? -6.544 5.488 2.214 1.00 98.38 84 ILE A CA 1
ATOM 544 C C . ILE A 1 84 ? -6.712 6.011 0.792 1.00 98.38 84 ILE A C 1
ATOM 546 O O . ILE A 1 84 ? -7.820 6.278 0.333 1.00 98.38 84 ILE A O 1
ATOM 550 N N . THR A 1 85 ? -5.587 6.148 0.104 1.00 98.06 85 THR A N 1
ATOM 551 C CA . THR A 1 85 ? -5.533 6.295 -1.345 1.00 98.06 85 THR A CA 1
ATOM 552 C C . THR A 1 85 ? -4.253 5.656 -1.872 1.00 98.06 85 THR A C 1
ATOM 554 O O . THR A 1 85 ? -3.312 5.388 -1.116 1.00 98.06 85 THR A O 1
ATOM 557 N N . ALA A 1 86 ? -4.207 5.431 -3.174 1.00 97.06 86 ALA A N 1
ATOM 558 C CA . ALA A 1 86 ? -3.003 5.041 -3.879 1.00 97.06 86 ALA A CA 1
ATOM 559 C C . ALA A 1 86 ? -2.921 5.804 -5.190 1.00 97.06 86 ALA A C 1
ATOM 561 O O . ALA A 1 86 ? -3.941 6.193 -5.760 1.00 97.06 86 ALA A O 1
ATOM 562 N N . ASP A 1 87 ? -1.708 5.983 -5.681 1.00 93.62 87 ASP A N 1
ATOM 563 C CA . ASP A 1 87 ? -1.556 6.306 -7.083 1.00 93.62 87 ASP A CA 1
ATOM 564 C C . ASP A 1 87 ? -1.835 5.045 -7.898 1.00 93.62 87 ASP A C 1
ATOM 566 O O . ASP A 1 87 ? -1.198 4.013 -7.681 1.00 93.62 87 ASP A O 1
ATOM 570 N N . ASN A 1 88 ? -2.850 5.147 -8.755 1.00 90.00 88 ASN A N 1
ATOM 571 C CA . ASN A 1 88 ? -3.529 4.091 -9.500 1.00 90.00 88 ASN A CA 1
ATOM 572 C C . ASN A 1 88 ? -4.480 3.171 -8.736 1.00 90.00 88 ASN A C 1
ATOM 574 O O . ASN A 1 88 ? -5.674 3.293 -8.957 1.00 90.00 88 ASN A O 1
ATOM 578 N N . ALA A 1 89 ? -4.045 2.195 -7.939 1.00 95.44 89 ALA A N 1
ATOM 579 C CA . ALA A 1 89 ? -5.011 1.213 -7.441 1.00 95.44 89 ALA A CA 1
ATOM 580 C C . ALA A 1 89 ? -4.647 0.559 -6.117 1.00 95.44 89 ALA A C 1
ATOM 582 O O . ALA A 1 89 ?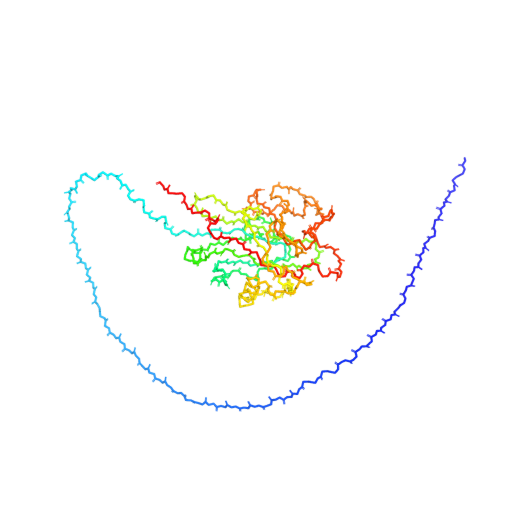 -3.478 0.326 -5.796 1.00 95.44 89 ALA A O 1
ATOM 583 N N . TYR A 1 90 ? -5.685 0.231 -5.346 1.00 97.31 90 TYR A N 1
ATOM 584 C CA . TYR A 1 90 ? -5.517 -0.429 -4.064 1.00 97.31 90 TYR A CA 1
ATOM 585 C C . TYR A 1 90 ? -6.698 -1.314 -3.645 1.00 97.31 90 TYR A C 1
ATOM 587 O O . TYR A 1 90 ? -7.811 -1.288 -4.175 1.00 97.31 90 TYR A O 1
ATOM 595 N N . GLY A 1 91 ? -6.424 -2.114 -2.623 1.00 97.31 91 GLY A N 1
ATOM 596 C CA . GLY A 1 91 ? -7.404 -2.706 -1.729 1.00 97.31 91 GLY A CA 1
ATOM 597 C C . GLY A 1 91 ? -6.781 -2.896 -0.351 1.00 97.31 91 GLY A C 1
ATOM 598 O O . GLY A 1 91 ? -5.576 -2.747 -0.173 1.00 97.31 91 GLY A O 1
ATOM 599 N N . PHE A 1 92 ? -7.573 -3.225 0.654 1.00 97.31 92 PHE A N 1
ATOM 600 C CA . PHE A 1 92 ? -7.079 -3.511 1.991 1.00 97.31 92 PHE A CA 1
ATOM 601 C C . PHE A 1 92 ? -8.028 -4.444 2.738 1.00 97.31 92 PHE A C 1
ATOM 603 O O . PHE A 1 92 ? -9.181 -4.654 2.360 1.00 97.31 92 PHE A O 1
ATOM 610 N N . GLY A 1 93 ? -7.545 -5.023 3.826 1.00 95.50 93 GLY A N 1
ATOM 611 C CA . GLY A 1 93 ? -8.349 -5.901 4.661 1.00 95.50 93 GLY A CA 1
ATOM 612 C C . GLY A 1 93 ? -7.600 -6.362 5.897 1.00 95.50 93 GLY A C 1
ATOM 613 O O . GLY A 1 93 ? -6.402 -6.126 6.044 1.00 95.50 93 GLY A O 1
ATOM 614 N N . TYR A 1 94 ? -8.312 -7.024 6.796 1.00 94.69 94 TYR A N 1
ATOM 615 C CA . TYR A 1 94 ? -7.747 -7.649 7.982 1.00 94.69 94 TYR A CA 1
ATOM 616 C C . TYR A 1 94 ? -7.753 -9.157 7.808 1.00 94.69 94 TYR A C 1
ATOM 618 O O . TYR A 1 94 ? -8.599 -9.737 7.125 1.00 94.69 94 TYR A O 1
ATOM 626 N N . GLY A 1 95 ? -6.769 -9.811 8.407 1.00 94.19 95 GLY A N 1
ATOM 627 C CA . GLY A 1 95 ? -6.577 -11.230 8.193 1.00 94.19 95 GLY A CA 1
ATOM 628 C C . GLY A 1 95 ? -5.658 -11.890 9.197 1.00 94.19 95 GLY A C 1
ATOM 629 O O . GLY A 1 95 ? -4.951 -11.265 9.988 1.00 94.19 95 GLY A O 1
ATOM 630 N N . THR A 1 96 ? -5.663 -13.210 9.158 1.00 94.06 96 THR A N 1
ATOM 631 C CA . THR A 1 96 ? -4.662 -14.026 9.845 1.00 94.06 96 THR A CA 1
ATOM 632 C C . THR A 1 96 ? -3.331 -13.951 9.102 1.00 94.06 96 THR A C 1
ATOM 634 O O . THR A 1 96 ? -3.268 -13.464 7.982 1.00 94.06 96 THR A O 1
ATOM 637 N N . LYS A 1 97 ? -2.268 -14.534 9.666 1.00 94.12 97 LYS A N 1
ATOM 638 C CA . LYS A 1 97 ? -0.973 -14.636 8.972 1.00 94.12 97 LYS A CA 1
ATOM 639 C C . LYS A 1 97 ? -1.066 -15.299 7.587 1.00 94.12 97 LYS A C 1
ATOM 641 O O . LYS A 1 97 ? -0.211 -15.046 6.744 1.00 94.12 97 LYS A O 1
ATOM 646 N N . SER A 1 98 ? -2.051 -16.174 7.377 1.00 94.38 98 SER A N 1
ATOM 647 C CA . SER A 1 98 ? -2.180 -17.010 6.179 1.00 94.38 98 SER A CA 1
ATOM 648 C C . SER A 1 98 ? -3.210 -16.534 5.158 1.00 94.38 98 SER A C 1
ATOM 650 O O . SER A 1 98 ? -3.213 -17.083 4.066 1.00 94.38 98 SER A O 1
ATOM 652 N N . ARG A 1 99 ? -4.107 -15.606 5.513 1.00 95.00 99 ARG A N 1
ATOM 653 C CA . ARG A 1 99 ? -5.199 -15.157 4.633 1.00 95.00 99 ARG A CA 1
ATOM 654 C C . ARG A 1 99 ? -5.887 -13.900 5.154 1.00 95.00 99 ARG A C 1
ATOM 656 O O . ARG A 1 99 ? -5.929 -13.694 6.371 1.00 95.00 99 ARG A O 1
ATOM 663 N N . LEU A 1 100 ? -6.520 -13.162 4.255 1.00 95.25 100 LEU A N 1
ATOM 664 C CA . LEU A 1 100 ? -7.552 -12.175 4.544 1.00 95.25 100 LEU A CA 1
ATOM 665 C C . LEU A 1 100 ? -8.795 -12.848 5.134 1.00 95.25 100 LEU A C 1
ATOM 667 O O . LEU A 1 100 ? -9.133 -13.980 4.789 1.00 95.25 100 LEU A O 1
ATOM 671 N N . GLU A 1 101 ? -9.495 -12.145 6.017 1.00 93.56 101 GLU A N 1
ATOM 672 C CA . GLU A 1 101 ? -10.829 -12.511 6.512 1.00 93.56 101 GLU A CA 1
ATOM 673 C C . GLU A 1 101 ? -11.904 -11.620 5.878 1.00 93.56 101 GLU A C 1
ATOM 675 O O . GLU A 1 101 ? -12.944 -12.118 5.437 1.00 93.56 101 GLU A O 1
ATOM 680 N N . ASN A 1 102 ? -11.593 -10.335 5.714 1.00 92.88 102 ASN A N 1
ATOM 681 C CA . ASN A 1 102 ? -12.361 -9.358 4.952 1.00 92.88 102 ASN A CA 1
ATOM 682 C C . ASN A 1 102 ? -11.473 -8.654 3.914 1.00 92.88 102 ASN A C 1
ATOM 684 O O . ASN A 1 102 ? -10.252 -8.611 4.050 1.00 92.88 102 ASN A O 1
ATOM 688 N N . TYR A 1 103 ? -12.093 -8.110 2.868 1.00 94.94 103 TYR A N 1
ATOM 689 C CA . TYR A 1 103 ? -11.394 -7.400 1.800 1.00 94.94 103 TYR A CA 1
ATOM 690 C C . TYR A 1 103 ? -12.276 -6.282 1.243 1.00 94.94 103 TYR A C 1
ATOM 692 O O . TYR A 1 103 ? -13.409 -6.530 0.830 1.00 94.94 103 TYR A O 1
ATOM 700 N N . PHE A 1 104 ? -11.739 -5.068 1.245 1.00 94.31 104 PHE A N 1
ATOM 701 C CA . PHE A 1 104 ? -12.268 -3.891 0.569 1.00 94.31 104 PHE A CA 1
ATOM 702 C C . PHE A 1 104 ? -11.287 -3.572 -0.555 1.00 94.31 104 PHE A C 1
ATOM 704 O O . PHE A 1 104 ? -10.147 -3.216 -0.277 1.00 94.31 104 PHE A O 1
ATOM 711 N N . GLY A 1 105 ? -11.659 -3.746 -1.815 1.00 89.38 105 GLY A N 1
ATOM 712 C CA . GLY A 1 105 ? -10.686 -3.557 -2.885 1.00 89.38 105 GLY A CA 1
ATOM 713 C C . GLY A 1 105 ? -11.292 -3.506 -4.267 1.00 89.38 105 GLY A C 1
ATOM 714 O O . GLY A 1 105 ? -12.512 -3.441 -4.416 1.00 89.38 105 GLY A O 1
ATOM 715 N N . GLY A 1 106 ? -10.400 -3.513 -5.257 1.00 83.81 106 GLY A N 1
ATOM 716 C CA . GLY A 1 106 ? -10.741 -3.203 -6.644 1.00 83.81 106 GLY A CA 1
ATOM 717 C C . GLY A 1 106 ? -10.952 -1.705 -6.873 1.00 83.81 106 GLY A C 1
ATOM 718 O O . GLY A 1 106 ? -11.667 -1.334 -7.800 1.00 83.81 106 GLY A O 1
ATOM 719 N N . VAL A 1 107 ? -10.382 -0.851 -6.013 1.00 95.69 107 VAL A N 1
ATOM 720 C CA . VAL A 1 107 ? -10.410 0.598 -6.222 1.00 95.69 107 VAL A CA 1
ATOM 721 C C . VAL A 1 107 ? -9.306 0.963 -7.199 1.00 95.69 107 VAL A C 1
ATOM 723 O O . VAL A 1 107 ? -8.147 0.603 -6.990 1.00 95.69 107 VAL A O 1
ATOM 726 N N . GLU A 1 108 ? -9.682 1.696 -8.240 1.00 95.12 108 GLU A N 1
ATOM 727 C CA . GLU A 1 108 ? -8.801 2.145 -9.310 1.00 95.12 108 GLU A CA 1
ATOM 728 C C . GLU A 1 108 ? -9.022 3.647 -9.546 1.00 95.12 108 GLU A C 1
ATOM 730 O O . GLU A 1 108 ? -10.030 4.066 -10.116 1.00 95.12 108 GLU A O 1
ATOM 735 N N . ASN A 1 109 ? -8.066 4.446 -9.091 1.00 95.12 109 ASN A N 1
ATOM 736 C CA . ASN A 1 109 ? -7.936 5.876 -9.315 1.00 95.12 109 ASN A CA 1
ATOM 737 C C . ASN A 1 109 ? -7.421 6.124 -10.739 1.00 95.12 109 ASN A C 1
ATOM 739 O O . ASN A 1 109 ? -6.334 5.673 -11.111 1.00 95.12 109 ASN A O 1
ATOM 743 N N . GLN A 1 110 ? -8.206 6.836 -11.547 1.00 91.38 110 GLN A N 1
ATOM 744 C CA . GLN A 1 110 ? -7.882 7.114 -12.952 1.00 91.38 110 GLN A CA 1
ATOM 745 C C . GLN A 1 110 ? -7.335 8.526 -13.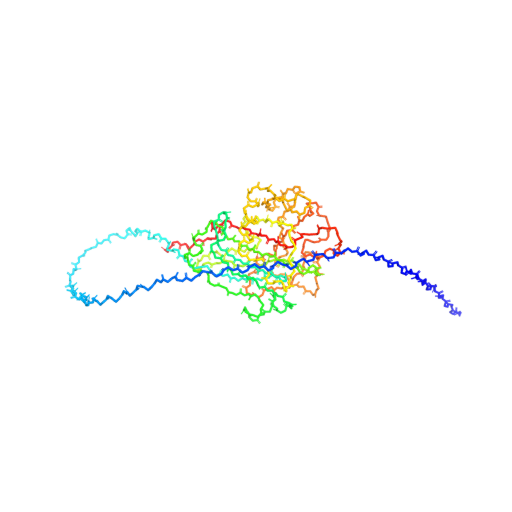140 1.00 91.38 110 GLN A C 1
ATOM 747 O O . GLN A 1 110 ? -6.566 8.784 -14.068 1.00 91.38 110 GLN A O 1
ATOM 752 N N . GLU A 1 111 ? -7.741 9.445 -12.271 1.00 93.00 111 GLU A N 1
ATOM 753 C CA . GLU A 1 111 ? -7.372 10.847 -12.329 1.00 93.00 111 GLU A CA 1
ATOM 754 C C . GLU A 1 111 ? -6.679 11.294 -11.041 1.00 93.00 111 GLU A C 1
ATOM 756 O O . GLU A 1 111 ? -6.859 10.738 -9.961 1.00 93.00 111 GLU A O 1
ATOM 761 N N . SER A 1 112 ? -5.912 12.382 -11.143 1.00 92.94 112 SER A N 1
ATOM 762 C CA . SER A 1 112 ? -5.281 13.013 -9.979 1.00 92.94 112 SER A CA 1
ATOM 763 C C . SER A 1 112 ? -6.303 13.418 -8.906 1.00 92.94 112 SER A C 1
ATOM 765 O O . SER A 1 112 ? -5.958 13.446 -7.726 1.00 92.94 112 SER A O 1
ATOM 767 N N . SER A 1 113 ? -7.539 13.753 -9.290 1.00 94.50 113 SER A N 1
ATOM 768 C CA . SER A 1 113 ? -8.600 14.087 -8.336 1.00 94.50 113 SER A CA 1
ATOM 769 C C . SER A 1 113 ? -8.946 12.907 -7.437 1.00 94.50 113 SER A C 1
ATOM 771 O O . SER A 1 113 ? -9.061 13.100 -6.232 1.00 94.50 113 SER A O 1
ATOM 773 N N . ASP A 1 114 ? -8.979 11.693 -7.992 1.00 95.94 114 ASP A N 1
ATOM 774 C CA . ASP A 1 114 ? -9.310 10.453 -7.274 1.00 95.94 114 ASP A CA 1
ATOM 775 C C . ASP A 1 114 ? -8.262 10.111 -6.198 1.00 95.94 114 ASP A C 1
ATOM 777 O O . ASP A 1 114 ? -8.488 9.300 -5.304 1.00 95.94 114 ASP A O 1
ATOM 781 N N . ILE A 1 115 ? -7.099 10.763 -6.250 1.00 95.81 115 ILE A N 1
ATOM 782 C CA . ILE A 1 115 ? -5.995 10.527 -5.324 1.00 95.81 115 ILE A CA 1
ATOM 783 C C . ILE A 1 115 ? -5.918 11.630 -4.266 1.00 95.81 115 ILE A C 1
ATOM 785 O O . ILE A 1 115 ? -5.734 11.342 -3.084 1.00 95.81 115 ILE A O 1
ATOM 789 N N . PHE A 1 116 ? -6.053 12.898 -4.666 1.00 96.06 116 PHE A N 1
ATOM 790 C CA . PHE A 1 116 ? -5.657 14.029 -3.818 1.00 96.06 116 PHE A CA 1
ATOM 791 C C . PHE A 1 116 ? -6.801 14.963 -3.415 1.00 96.06 116 PHE A C 1
ATOM 793 O O . PHE A 1 116 ? -6.634 15.727 -2.460 1.00 96.06 116 PHE A O 1
ATOM 800 N N . ASP A 1 117 ? -7.947 14.933 -4.102 1.00 96.38 117 ASP A N 1
ATOM 801 C CA . ASP A 1 117 ? -8.969 15.960 -3.911 1.00 96.38 117 ASP A CA 1
ATOM 802 C C . ASP A 1 117 ? -9.678 15.873 -2.556 1.00 96.38 117 ASP A C 1
ATOM 804 O O . ASP A 1 117 ? -9.849 14.820 -1.938 1.00 96.38 117 ASP A O 1
ATOM 808 N N . CYS A 1 118 ? -10.132 17.044 -2.114 1.00 94.94 118 CYS A N 1
ATOM 809 C CA . CYS A 1 118 ? -10.964 17.213 -0.935 1.00 94.94 118 CYS A CA 1
ATOM 810 C C . CYS A 1 118 ? -12.448 17.420 -1.306 1.00 94.94 118 CYS A C 1
ATOM 812 O O . CYS A 1 118 ? -12.759 17.968 -2.370 1.00 94.94 118 CYS A O 1
ATOM 814 N N . PRO A 1 119 ? -13.384 17.128 -0.382 1.00 94.81 119 PRO A N 1
ATOM 815 C CA . PRO A 1 119 ? -13.183 16.360 0.852 1.00 94.81 119 PRO A CA 1
ATOM 816 C C . PRO A 1 119 ? -12.912 14.872 0.570 1.00 94.81 119 PRO A C 1
ATOM 818 O O . PRO A 1 119 ? -13.059 14.417 -0.563 1.00 94.81 119 PRO A O 1
ATOM 821 N N . VAL A 1 120 ? -12.573 14.116 1.617 1.00 92.56 120 VAL A N 1
ATOM 822 C CA . VAL A 1 120 ? -12.574 12.642 1.593 1.00 92.56 120 VAL A CA 1
ATOM 823 C C . VAL A 1 120 ? -13.835 12.101 0.913 1.00 92.56 120 VAL A C 1
ATOM 825 O O . VAL A 1 120 ? -14.944 12.581 1.163 1.00 92.56 120 VAL A O 1
ATOM 828 N N . GLY A 1 121 ? -13.644 11.107 0.047 1.00 89.88 121 GLY A N 1
ATOM 829 C CA . GLY A 1 121 ? -14.647 10.558 -0.866 1.00 89.88 121 GLY A CA 1
ATOM 830 C C . GLY A 1 121 ? -14.594 11.133 -2.287 1.00 89.88 121 GLY A C 1
ATOM 831 O O . GLY A 1 121 ? -15.229 10.560 -3.167 1.00 89.88 121 GLY A O 1
ATOM 832 N N . ASN A 1 122 ? -13.853 12.225 -2.519 1.00 91.56 122 ASN A N 1
ATOM 833 C CA . ASN A 1 122 ? -13.510 12.704 -3.868 1.00 91.56 122 ASN A CA 1
ATOM 834 C C . ASN A 1 122 ? -12.093 12.301 -4.293 1.00 91.56 122 ASN A C 1
ATOM 836 O O . ASN A 1 122 ? -11.879 12.054 -5.471 1.00 91.56 122 ASN A O 1
ATOM 840 N N . GLY A 1 123 ? -11.157 12.279 -3.340 1.00 94.75 123 GLY A N 1
ATOM 841 C CA . GLY A 1 123 ? -9.822 11.714 -3.497 1.00 94.75 123 GLY A CA 1
ATOM 842 C C . GLY A 1 123 ? -9.663 10.512 -2.569 1.00 94.75 123 GLY A C 1
ATOM 843 O O . GLY A 1 123 ? -10.265 9.471 -2.823 1.00 94.75 123 GLY A O 1
ATOM 844 N N . PRO A 1 124 ? -8.955 10.642 -1.430 1.00 97.31 124 PRO A N 1
ATOM 845 C CA . PRO A 1 124 ? -8.865 9.553 -0.464 1.00 97.31 124 PRO A CA 1
ATOM 846 C C . PRO A 1 124 ? -10.233 9.076 0.008 1.00 97.31 124 PRO A C 1
ATOM 848 O O . PRO A 1 124 ? -11.123 9.879 0.303 1.00 97.31 124 PRO A O 1
ATOM 851 N N . GLU A 1 125 ? -10.386 7.764 0.126 1.00 97.25 125 GLU A N 1
ATOM 852 C CA . GLU A 1 125 ? -11.622 7.143 0.580 1.00 97.25 125 GLU A CA 1
ATOM 853 C C . GLU A 1 125 ? -11.573 6.833 2.070 1.00 97.25 125 GLU A C 1
ATOM 855 O O . GLU A 1 125 ? -10.508 6.605 2.649 1.00 97.25 125 GLU A O 1
ATOM 860 N N . GLN A 1 126 ? -12.755 6.795 2.688 1.00 96.44 126 GLN A N 1
ATOM 861 C CA . GLN A 1 126 ? -12.912 6.471 4.097 1.00 96.44 126 GLN A CA 1
ATOM 862 C C . GLN A 1 126 ? -13.769 5.232 4.305 1.00 96.44 126 GLN A C 1
ATOM 864 O O . GLN A 1 126 ? -14.864 5.101 3.761 1.00 96.44 126 GLN A O 1
ATOM 869 N N . TYR A 1 127 ? -13.293 4.372 5.200 1.00 96.81 127 TYR A N 1
ATOM 870 C CA . TYR A 1 127 ? -13.950 3.133 5.578 1.00 96.81 127 TYR A CA 1
ATOM 871 C C . TYR A 1 127 ? -14.048 3.015 7.095 1.00 96.81 127 TYR A C 1
ATOM 873 O O . TYR A 1 127 ? -13.189 3.499 7.836 1.00 96.81 127 TYR A O 1
ATOM 881 N N . VAL A 1 128 ? -15.083 2.311 7.549 1.00 95.44 128 VAL A N 1
ATOM 882 C CA . VAL A 1 128 ? -15.232 1.877 8.939 1.00 95.44 128 VAL A CA 1
ATOM 883 C C . VAL A 1 128 ? -15.204 0.359 8.946 1.00 95.44 128 VAL A C 1
ATOM 885 O O . VAL A 1 128 ? -16.106 -0.287 8.414 1.00 95.44 128 VAL A O 1
ATOM 888 N N . VAL A 1 129 ? -14.148 -0.208 9.520 1.00 92.88 129 VAL A N 1
ATOM 889 C CA . VAL A 1 129 ? -13.999 -1.654 9.667 1.00 92.88 129 VAL A CA 1
ATOM 890 C C . VAL A 1 129 ? -14.608 -2.071 11.001 1.00 92.88 129 VAL A C 1
ATOM 892 O O . VAL A 1 129 ? -14.143 -1.585 12.042 1.00 92.88 129 VAL A O 1
ATOM 895 N N . PRO A 1 130 ? -15.613 -2.967 10.998 1.00 91.56 130 PRO A N 1
ATOM 896 C CA . PRO A 1 130 ? -16.210 -3.475 12.222 1.00 91.56 130 PRO A CA 1
ATOM 897 C C . PRO A 1 130 ? -15.163 -4.061 13.166 1.00 91.56 130 PRO A C 1
ATOM 899 O O . PRO A 1 130 ? -14.134 -4.603 12.750 1.00 91.56 130 PRO A O 1
ATOM 902 N N . ALA A 1 131 ? -15.428 -3.955 14.463 1.00 88.62 131 ALA A N 1
ATOM 903 C CA . ALA A 1 131 ? -14.498 -4.406 15.483 1.00 88.62 131 ALA A CA 1
ATOM 904 C C . ALA A 1 131 ? -14.208 -5.912 15.368 1.00 88.62 131 ALA A C 1
ATOM 906 O O . ALA A 1 131 ? -13.074 -6.342 15.559 1.00 88.62 131 ALA A O 1
ATOM 907 N N . GLU A 1 132 ? -15.210 -6.720 15.037 1.00 86.75 132 GLU A N 1
ATOM 908 C CA . GLU A 1 132 ? -15.069 -8.154 14.807 1.00 86.75 132 GLU A CA 1
ATOM 909 C C . GLU A 1 132 ? -14.059 -8.474 13.700 1.00 86.75 132 GLU A C 1
ATOM 911 O O . GLU A 1 132 ? -13.227 -9.354 13.894 1.00 86.75 132 GLU A O 1
ATOM 916 N N . ASP A 1 133 ? -14.056 -7.711 12.606 1.00 87.56 133 ASP A N 1
ATOM 917 C CA . ASP A 1 133 ? -13.155 -7.922 11.472 1.00 87.56 133 ASP A CA 1
ATOM 918 C C . ASP A 1 133 ? -11.740 -7.439 11.801 1.00 87.56 133 ASP A C 1
ATOM 920 O O . ASP A 1 133 ? -10.758 -8.159 11.608 1.00 87.56 133 ASP A O 1
ATOM 924 N N . ALA A 1 134 ? -11.630 -6.237 12.375 1.00 85.56 134 ALA A N 1
ATOM 925 C CA . ALA A 1 134 ? -10.345 -5.639 12.728 1.00 85.56 134 ALA A CA 1
ATOM 926 C C . ALA A 1 134 ? -9.583 -6.436 13.802 1.00 85.56 134 ALA A C 1
ATOM 928 O O . ALA A 1 134 ? -8.357 -6.368 13.862 1.00 85.56 134 ALA A O 1
ATOM 929 N N . ASN A 1 135 ? -10.297 -7.184 14.652 1.00 80.81 135 ASN A N 1
ATOM 930 C CA . ASN A 1 135 ? -9.710 -8.009 15.713 1.00 80.81 135 ASN A CA 1
ATOM 931 C C . ASN A 1 135 ? -9.678 -9.508 15.381 1.00 80.81 135 ASN A C 1
ATOM 933 O O . ASN A 1 135 ? -9.035 -10.272 16.101 1.00 80.81 135 ASN A O 1
ATOM 937 N N . ALA A 1 136 ? -10.337 -9.946 14.304 1.00 68.38 136 ALA A N 1
ATOM 938 C CA . ALA A 1 136 ? -10.207 -11.313 13.798 1.00 68.38 136 ALA A CA 1
ATOM 939 C C . ALA A 1 136 ? -8.798 -11.590 13.247 1.00 68.38 136 ALA A C 1
ATOM 941 O O . ALA A 1 136 ? -8.360 -12.742 13.195 1.00 68.38 136 ALA A O 1
ATOM 942 N N . GLY A 1 137 ? -8.094 -10.537 12.826 1.00 67.00 137 GLY A N 1
ATOM 943 C CA . GLY A 1 137 ? -6.804 -10.632 12.167 1.00 67.00 137 GLY A CA 1
ATOM 944 C C . GLY A 1 137 ? -5.596 -10.474 13.090 1.00 67.00 137 GLY A C 1
ATOM 945 O O . GLY A 1 137 ? -5.584 -9.668 14.013 1.00 67.00 137 GLY A O 1
ATOM 946 N N . GLY A 1 138 ? -4.527 -11.210 12.780 1.00 84.06 138 GLY A N 1
ATOM 947 C CA . GLY A 1 138 ? -3.181 -10.907 13.275 1.00 84.06 138 GLY A CA 1
ATOM 948 C C . GLY A 1 138 ? -2.475 -9.829 12.446 1.00 84.06 138 GLY A C 1
ATOM 949 O O . GLY A 1 138 ? -1.431 -9.336 12.864 1.00 84.06 138 GLY A O 1
ATOM 950 N N . TYR A 1 139 ? -3.026 -9.473 11.282 1.00 94.31 139 TYR A N 1
ATOM 951 C CA . TYR A 1 139 ? -2.437 -8.537 10.333 1.00 94.31 139 TYR A CA 1
ATOM 952 C C . TYR A 1 139 ? -3.496 -7.654 9.662 1.00 94.31 139 TYR A C 1
ATOM 954 O O . TYR A 1 139 ? -4.596 -8.109 9.343 1.00 94.31 139 TYR A O 1
ATOM 962 N N . LEU A 1 140 ? -3.115 -6.405 9.413 1.00 95.69 140 LEU A N 1
ATOM 963 C CA . LEU A 1 140 ? -3.681 -5.527 8.394 1.00 95.69 140 LEU A CA 1
ATOM 964 C C . LEU A 1 140 ? -2.907 -5.761 7.094 1.00 95.69 140 LEU A C 1
ATOM 966 O O . LEU A 1 140 ? -1.677 -5.796 7.122 1.00 95.69 140 LEU A O 1
ATOM 970 N N . TYR A 1 141 ? -3.612 -5.868 5.976 1.00 97.62 141 TYR A N 1
ATOM 971 C CA . TYR A 1 141 ? -3.048 -6.005 4.641 1.00 97.62 141 TYR A CA 1
ATOM 972 C C . TYR A 1 141 ? -3.491 -4.849 3.748 1.00 97.62 141 TYR A C 1
ATOM 974 O O . TYR A 1 141 ? -4.645 -4.428 3.812 1.00 97.62 141 TYR A O 1
ATOM 982 N N . ILE A 1 142 ? -2.590 -4.383 2.888 1.00 98.06 142 ILE A N 1
ATOM 983 C CA . ILE A 1 142 ? -2.887 -3.462 1.787 1.00 98.06 142 ILE A CA 1
ATOM 984 C C . ILE A 1 142 ? -2.395 -4.125 0.505 1.00 98.06 142 ILE A C 1
ATOM 986 O O . ILE A 1 142 ? -1.264 -4.592 0.443 1.00 98.06 142 ILE A O 1
ATOM 990 N N . VAL A 1 143 ? -3.241 -4.166 -0.509 1.00 97.94 143 VAL A N 1
ATOM 991 C CA . VAL A 1 143 ? -2.890 -4.552 -1.872 1.00 97.94 143 VAL A CA 1
ATOM 992 C C . VAL A 1 143 ? -2.728 -3.273 -2.678 1.00 97.94 143 VAL A C 1
ATOM 994 O O . VAL A 1 143 ? -3.591 -2.407 -2.589 1.00 97.94 143 VAL A O 1
ATOM 997 N N . GLY A 1 144 ? -1.648 -3.144 -3.439 1.00 96.12 144 GLY A N 1
ATOM 998 C CA . GLY A 1 144 ? -1.430 -2.022 -4.355 1.00 96.12 144 GLY A CA 1
ATOM 999 C C . GLY A 1 144 ? -1.016 -2.530 -5.726 1.00 96.12 144 GLY A C 1
ATOM 1000 O O . GLY A 1 144 ? -0.378 -3.579 -5.792 1.00 96.12 144 GLY A O 1
ATOM 1001 N N . TYR A 1 145 ? -1.410 -1.812 -6.779 1.00 93.69 145 TYR A N 1
ATOM 1002 C CA . TYR A 1 145 ? -0.962 -2.020 -8.158 1.00 93.69 145 TYR A CA 1
ATOM 1003 C C . TYR A 1 145 ? -1.054 -0.732 -8.978 1.00 93.69 145 TYR A C 1
ATOM 1005 O O . TYR A 1 145 ? -1.818 0.170 -8.638 1.00 93.69 145 TYR A O 1
ATOM 1013 N N . ALA A 1 146 ? -0.208 -0.615 -10.002 1.00 89.88 146 ALA A N 1
ATOM 1014 C CA . ALA A 1 146 ? 0.069 0.645 -10.689 1.00 89.88 146 ALA A CA 1
ATOM 1015 C C . ALA A 1 146 ? 0.007 0.514 -12.213 1.00 89.88 146 ALA A C 1
ATOM 1017 O O . ALA A 1 146 ? 0.188 -0.571 -12.756 1.00 89.88 146 ALA A O 1
ATOM 1018 N N . ASP A 1 147 ? -0.228 1.631 -12.907 1.00 86.69 147 ASP A N 1
ATOM 1019 C CA . ASP A 1 147 ? -0.324 1.681 -14.376 1.00 86.69 147 ASP A CA 1
ATOM 1020 C C . ASP A 1 147 ? 1.029 1.750 -15.092 1.00 86.69 147 ASP A C 1
ATOM 1022 O O . ASP A 1 147 ? 1.085 1.747 -16.325 1.00 86.69 147 ASP A O 1
ATOM 1026 N N . LYS A 1 148 ? 2.118 1.843 -14.319 1.00 85.88 148 LYS A N 1
ATOM 1027 C CA . LYS A 1 148 ? 3.488 1.913 -14.829 1.00 85.88 148 LYS A CA 1
ATOM 1028 C C . LYS A 1 148 ? 3.715 3.111 -15.754 1.00 85.88 148 LYS A C 1
ATOM 1030 O O . LYS A 1 148 ? 4.398 2.989 -16.773 1.00 85.88 148 LYS A O 1
ATOM 1035 N N . SER A 1 149 ? 3.142 4.271 -15.433 1.00 85.44 149 SER A N 1
ATOM 1036 C CA . SER A 1 149 ? 3.248 5.464 -16.279 1.00 85.44 149 SER A CA 1
ATOM 1037 C C . SER A 1 149 ? 4.027 6.613 -15.645 1.00 85.44 149 SER A C 1
ATOM 1039 O O . SER A 1 149 ? 4.926 7.153 -16.294 1.00 85.44 149 SER A O 1
ATOM 1041 N N . THR A 1 150 ? 3.681 7.034 -14.425 1.00 87.25 150 THR A N 1
ATOM 1042 C CA . THR A 1 150 ? 4.206 8.291 -13.849 1.00 87.25 150 THR A CA 1
ATOM 1043 C C . THR A 1 150 ? 4.770 8.082 -12.456 1.00 87.25 150 THR A C 1
ATOM 1045 O O . THR A 1 150 ? 5.982 8.185 -12.250 1.00 87.25 150 THR A O 1
ATOM 1048 N N . THR A 1 151 ? 3.884 7.795 -11.516 1.00 91.94 151 THR A N 1
ATOM 1049 C CA . THR A 1 151 ? 4.171 7.667 -10.098 1.00 91.94 151 THR A CA 1
ATOM 1050 C C . THR A 1 151 ? 3.465 6.420 -9.570 1.00 91.94 151 THR A C 1
ATOM 1052 O O . THR A 1 151 ? 2.550 5.905 -10.207 1.00 91.94 151 THR A O 1
ATOM 1055 N N . GLN A 1 152 ? 3.937 5.879 -8.449 1.00 93.12 152 GLN A N 1
ATOM 1056 C CA . GLN A 1 152 ? 3.308 4.726 -7.810 1.00 93.12 152 GLN A CA 1
ATOM 1057 C C . GLN A 1 152 ? 3.558 4.725 -6.308 1.00 93.12 152 GLN A C 1
ATOM 1059 O O . GLN A 1 152 ? 4.677 4.963 -5.853 1.00 93.12 152 GLN A O 1
ATOM 1064 N N . GLY A 1 153 ? 2.523 4.458 -5.520 1.00 95.44 153 GLY A N 1
ATOM 1065 C CA . GLY A 1 153 ? 2.622 4.489 -4.068 1.00 95.44 153 GLY A CA 1
ATOM 1066 C C . GLY A 1 153 ? 1.267 4.351 -3.396 1.00 95.44 153 GLY A C 1
ATOM 1067 O O . GLY A 1 153 ? 0.233 4.647 -3.988 1.00 95.44 153 GLY A O 1
ATOM 1068 N N . VAL A 1 154 ? 1.278 3.941 -2.130 1.00 97.44 154 VAL A N 1
ATOM 1069 C CA . VAL A 1 154 ? 0.085 3.928 -1.277 1.00 97.44 154 VAL A CA 1
ATOM 1070 C C . VAL A 1 154 ? 0.314 4.767 -0.029 1.00 97.44 154 VAL A C 1
ATOM 1072 O O . VAL A 1 154 ? 1.406 4.750 0.552 1.00 97.44 154 VAL A O 1
ATOM 1075 N N . ILE A 1 155 ? -0.716 5.492 0.401 1.00 98.38 155 ILE A N 1
ATOM 1076 C CA . ILE A 1 155 ? -0.700 6.258 1.642 1.00 98.38 155 ILE A CA 1
ATOM 1077 C C . ILE A 1 155 ? -2.004 6.049 2.404 1.00 98.38 155 ILE A C 1
ATOM 1079 O O . ILE A 1 155 ? -3.097 6.063 1.837 1.00 98.38 155 ILE A O 1
ATOM 1083 N N . ALA A 1 156 ? -1.895 5.816 3.709 1.00 97.88 156 ALA A N 1
ATOM 1084 C CA . ALA A 1 156 ? -3.062 5.542 4.527 1.00 97.88 156 ALA A CA 1
ATOM 1085 C C . ALA A 1 156 ? -2.873 5.912 5.996 1.00 97.88 156 ALA A C 1
ATOM 1087 O O . ALA A 1 156 ? -1.762 5.984 6.531 1.00 97.88 156 ALA A O 1
ATOM 1088 N N . LYS A 1 157 ? -4.017 6.063 6.654 1.00 95.94 157 LYS A N 1
ATOM 1089 C CA . LYS A 1 157 ? -4.194 6.269 8.084 1.00 95.94 157 LYS A CA 1
ATOM 1090 C C . LYS A 1 157 ? -5.205 5.260 8.619 1.00 95.94 157 LYS A C 1
ATOM 1092 O O . LYS A 1 157 ? -6.317 5.159 8.107 1.00 95.94 157 LYS A O 1
ATOM 1097 N N . PHE A 1 158 ? -4.854 4.601 9.718 1.00 94.81 158 PHE A N 1
ATOM 1098 C CA . PHE A 1 158 ? -5.697 3.654 10.447 1.00 94.81 158 PHE A CA 1
ATOM 1099 C C . PHE A 1 158 ? -5.832 4.113 11.894 1.00 94.81 158 PHE A C 1
ATOM 1101 O O . PHE A 1 158 ? -4.824 4.360 12.558 1.00 94.81 158 PHE A O 1
ATOM 1108 N N . PHE A 1 159 ? -7.050 4.245 12.415 1.00 92.50 159 PHE A N 1
ATOM 1109 C CA . PHE A 1 159 ? -7.233 4.751 13.775 1.00 92.50 159 PHE A CA 1
ATOM 1110 C C . PHE A 1 159 ? -8.524 4.294 14.443 1.00 92.50 159 PHE A C 1
ATOM 1112 O O . PHE A 1 159 ? -9.567 4.126 13.813 1.00 92.50 159 PHE A O 1
ATOM 1119 N N . ARG A 1 160 ? -8.454 4.155 15.766 1.00 91.31 160 ARG A N 1
ATOM 1120 C CA . ARG A 1 160 ? -9.615 3.969 16.640 1.00 91.31 160 ARG A CA 1
ATOM 1121 C C . ARG A 1 160 ? -9.903 5.274 17.366 1.00 91.31 160 ARG A C 1
ATOM 1123 O O . ARG A 1 160 ? -8.979 6.022 17.692 1.00 91.31 160 ARG A O 1
ATOM 1130 N N . GLU A 1 161 ? -11.171 5.564 17.634 1.00 87.75 161 GLU A N 1
ATOM 1131 C CA . GLU A 1 161 ? -11.548 6.815 18.294 1.00 87.75 161 GLU A CA 1
ATOM 1132 C C . GLU A 1 161 ? -10.908 6.931 19.694 1.00 87.75 161 GLU A C 1
ATOM 1134 O O . GLU A 1 161 ? -11.176 6.141 20.606 1.00 87.75 161 GLU A O 1
ATOM 1139 N N . GLY A 1 162 ? -10.068 7.955 19.872 1.00 85.00 162 GLY A N 1
ATOM 1140 C CA . GLY A 1 162 ? -9.334 8.212 21.114 1.00 85.00 162 GLY A CA 1
ATOM 1141 C C . GLY A 1 162 ? -8.008 7.455 21.257 1.00 85.00 162 GLY A C 1
ATOM 1142 O O . GLY A 1 162 ? -7.348 7.613 22.282 1.00 85.00 162 GLY A O 1
ATOM 1143 N N . ALA A 1 163 ? -7.604 6.667 20.258 1.00 88.00 163 ALA A N 1
ATOM 1144 C CA . ALA A 1 163 ? -6.285 6.044 20.177 1.00 88.00 163 ALA A CA 1
ATOM 1145 C C . ALA A 1 163 ? -5.336 6.862 19.285 1.00 88.00 163 ALA A C 1
ATOM 1147 O O . ALA A 1 163 ? -5.771 7.707 18.500 1.00 88.00 163 ALA A O 1
ATOM 1148 N N . GLN A 1 164 ? -4.029 6.605 19.396 1.00 89.69 164 GLN A N 1
ATOM 1149 C CA . GLN A 1 164 ? -3.068 7.157 18.441 1.00 89.69 164 GLN A CA 1
ATOM 1150 C C . GLN A 1 164 ? -3.233 6.462 17.077 1.00 89.69 164 GLN A C 1
ATOM 1152 O O . GLN A 1 164 ? -3.324 5.233 17.043 1.00 89.69 164 GLN A O 1
ATOM 1157 N N . PRO A 1 165 ? -3.282 7.217 15.968 1.00 91.62 165 PRO A N 1
ATOM 1158 C CA . PRO A 1 165 ? -3.353 6.655 14.625 1.00 91.62 165 PRO A CA 1
ATOM 1159 C C . PRO A 1 165 ? -2.055 5.935 14.241 1.00 91.62 165 PRO A C 1
ATOM 1161 O O . PRO A 1 165 ? -0.967 6.270 14.712 1.00 91.62 165 PRO A O 1
ATOM 1164 N N . VAL A 1 166 ? -2.184 4.978 13.329 1.00 93.88 166 VAL A N 1
ATOM 1165 C CA . VAL A 1 166 ? -1.080 4.355 12.598 1.00 93.88 166 VAL A CA 1
ATOM 1166 C C . VAL A 1 166 ? -1.100 4.859 11.170 1.00 93.88 166 VAL A C 1
ATOM 1168 O O . VAL A 1 166 ? -2.155 4.898 10.538 1.00 93.88 166 VAL A O 1
ATOM 1171 N N . TYR A 1 167 ? 0.074 5.190 10.650 1.00 95.94 167 TYR A N 1
ATOM 1172 C CA . TYR A 1 167 ? 0.233 5.655 9.281 1.00 95.94 167 TYR A CA 1
ATOM 1173 C C . TYR A 1 167 ? 1.100 4.698 8.470 1.00 95.94 167 TYR A C 1
ATOM 1175 O O . TYR A 1 167 ? 2.015 4.052 9.002 1.00 95.94 167 TYR A O 1
ATOM 1183 N N . THR A 1 168 ? 0.888 4.671 7.158 1.00 96.62 168 THR A N 1
ATOM 1184 C CA . THR A 1 168 ? 1.953 4.258 6.236 1.00 96.62 168 THR A CA 1
ATOM 1185 C C . THR A 1 168 ? 3.199 5.111 6.505 1.00 96.62 168 THR A C 1
ATOM 1187 O O . THR A 1 168 ? 3.102 6.300 6.816 1.00 96.62 168 THR A O 1
ATOM 1190 N N . GLY A 1 169 ? 4.384 4.496 6.488 1.00 91.44 169 GLY A N 1
ATOM 1191 C CA . GLY A 1 169 ? 5.618 5.162 6.934 1.00 91.44 169 GLY A CA 1
ATOM 1192 C C . GLY A 1 169 ? 5.972 4.979 8.408 1.00 91.44 169 GLY A C 1
ATOM 1193 O O . GLY A 1 169 ? 7.088 5.317 8.803 1.00 91.44 169 GLY A O 1
ATOM 1194 N N . THR A 1 170 ? 5.070 4.421 9.219 1.00 89.94 170 THR A N 1
ATOM 1195 C CA . THR A 1 170 ? 5.307 4.128 10.641 1.00 89.94 170 THR A CA 1
ATOM 1196 C C . THR A 1 170 ? 4.935 2.694 10.995 1.00 89.94 170 THR A C 1
ATOM 1198 O O . THR A 1 170 ? 3.952 2.164 10.489 1.00 89.94 170 THR A O 1
ATOM 1201 N N . GLY A 1 171 ? 5.712 2.075 11.888 1.00 89.00 171 GLY A N 1
ATOM 1202 C CA . GLY A 1 171 ? 5.555 0.669 12.267 1.00 89.00 171 GLY A CA 1
ATOM 1203 C C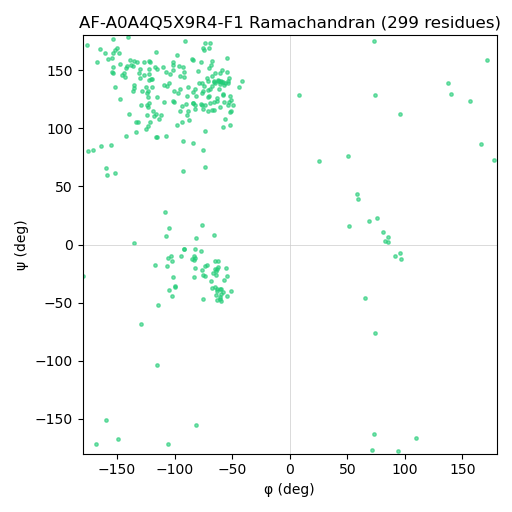 . GLY A 1 171 ? 6.451 -0.275 11.461 1.00 89.00 171 GLY A C 1
ATOM 1204 O O . GLY A 1 171 ? 7.260 0.150 10.636 1.00 89.00 171 GLY A O 1
ATOM 1205 N N . ASN A 1 172 ? 6.322 -1.573 11.726 1.00 94.62 172 ASN A N 1
ATOM 1206 C CA . ASN A 1 172 ? 7.126 -2.615 11.084 1.00 94.62 172 ASN A CA 1
ATOM 1207 C C . ASN A 1 172 ? 6.413 -3.162 9.843 1.00 94.62 172 ASN A C 1
ATOM 1209 O O . ASN A 1 172 ? 6.022 -4.329 9.823 1.00 94.62 172 ASN A O 1
ATOM 1213 N N . TRP A 1 173 ? 6.204 -2.305 8.844 1.00 97.75 173 TRP A N 1
ATOM 1214 C CA . TRP A 1 173 ? 5.630 -2.729 7.570 1.00 97.75 173 TRP A CA 1
ATOM 1215 C C . TRP A 1 173 ? 6.534 -3.744 6.871 1.00 97.75 173 TRP A C 1
ATOM 1217 O O . TRP A 1 173 ? 7.763 -3.616 6.851 1.00 97.75 173 TRP A O 1
ATOM 1227 N N . GLU A 1 174 ? 5.892 -4.731 6.265 1.00 97.88 174 GLU A N 1
ATOM 1228 C CA . GLU A 1 174 ? 6.503 -5.680 5.345 1.00 97.88 174 GLU A CA 1
ATOM 1229 C C . GLU A 1 174 ? 5.766 -5.608 4.011 1.00 97.88 174 GLU A C 1
ATOM 1231 O O . GLU A 1 174 ? 4.568 -5.326 3.977 1.00 97.88 174 GLU A O 1
ATOM 1236 N N . VAL A 1 175 ? 6.463 -5.896 2.920 1.00 97.44 175 VAL A N 1
ATOM 1237 C CA . VAL A 1 175 ? 5.879 -6.028 1.586 1.00 97.44 175 VAL A CA 1
ATOM 1238 C C . VAL A 1 175 ? 6.274 -7.364 0.982 1.00 97.44 175 VAL A C 1
ATOM 1240 O O . VAL A 1 175 ? 7.369 -7.873 1.226 1.00 97.44 175 VAL A O 1
ATOM 1243 N N . CYS A 1 176 ? 5.367 -7.932 0.206 1.00 97.06 176 CYS A N 1
ATOM 1244 C CA . CYS A 1 176 ? 5.643 -9.000 -0.724 1.00 97.06 176 CYS A CA 1
ATOM 1245 C C . CYS A 1 176 ? 5.313 -8.511 -2.135 1.00 97.06 176 CYS A C 1
ATOM 1247 O O . CYS A 1 176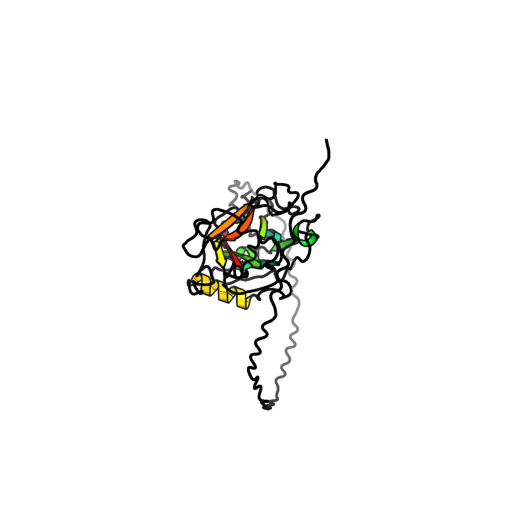 ? 4.154 -8.216 -2.431 1.00 97.06 176 CYS A O 1
ATOM 1249 N N . ALA A 1 177 ? 6.330 -8.406 -2.985 1.00 95.69 177 ALA A N 1
ATOM 1250 C CA . ALA A 1 177 ? 6.141 -8.209 -4.414 1.00 95.69 177 ALA A CA 1
ATOM 1251 C C . ALA A 1 177 ? 5.881 -9.580 -5.027 1.00 95.69 177 ALA A C 1
ATOM 1253 O O . ALA A 1 177 ? 6.731 -10.462 -4.922 1.00 95.69 177 ALA A O 1
ATOM 1254 N N . THR A 1 178 ? 4.695 -9.782 -5.597 1.00 95.56 178 THR A N 1
ATOM 1255 C CA . THR A 1 178 ? 4.226 -11.119 -6.002 1.00 95.56 178 THR A CA 1
ATOM 1256 C C . THR A 1 178 ? 4.894 -11.630 -7.269 1.00 95.56 178 THR A C 1
ATOM 1258 O O . THR A 1 178 ? 5.010 -12.839 -7.470 1.00 95.56 178 THR A O 1
ATOM 1261 N N . GLY A 1 179 ? 5.348 -10.705 -8.106 1.00 91.69 179 GLY A N 1
ATOM 1262 C CA . GLY A 1 179 ? 5.841 -11.007 -9.430 1.00 91.69 179 GLY A CA 1
ATOM 1263 C C . GLY A 1 179 ? 4.742 -11.179 -10.485 1.00 91.69 179 GLY A C 1
ATOM 1264 O O . GLY A 1 179 ? 5.040 -11.594 -11.607 1.00 91.69 179 GLY A O 1
ATOM 1265 N N . GLU A 1 180 ? 3.496 -10.830 -10.170 1.00 91.12 180 GLU A N 1
ATOM 1266 C CA . GLU A 1 180 ? 2.408 -10.773 -11.146 1.00 91.12 180 GLU A CA 1
ATOM 1267 C C . GLU A 1 180 ? 2.108 -9.354 -11.584 1.00 91.12 180 GLU A C 1
ATOM 1269 O O . GLU A 1 180 ? 2.330 -8.388 -10.854 1.00 91.12 180 GLU A O 1
ATOM 1274 N N . ASP A 1 181 ? 1.558 -9.252 -12.786 1.00 87.56 181 ASP A N 1
ATOM 1275 C CA . ASP A 1 181 ? 1.164 -7.978 -13.341 1.00 87.56 181 ASP A CA 1
ATOM 1276 C C . ASP A 1 181 ? -0.346 -7.749 -13.219 1.00 87.56 181 ASP A C 1
ATOM 1278 O O . ASP A 1 181 ? -1.145 -8.551 -13.706 1.00 87.56 181 ASP A O 1
ATOM 1282 N N . TYR A 1 182 ? -0.716 -6.648 -12.571 1.00 89.25 182 TYR A N 1
ATOM 1283 C CA . TYR A 1 182 ? -2.076 -6.134 -12.504 1.00 89.25 182 TYR A CA 1
ATOM 1284 C C . TYR A 1 182 ? -2.044 -4.664 -12.894 1.00 89.25 182 TYR A C 1
ATOM 1286 O O . TYR A 1 182 ? -1.403 -3.855 -12.228 1.00 89.25 182 TYR A O 1
ATOM 1294 N N . ASP A 1 183 ? -2.773 -4.328 -13.952 1.00 87.56 183 ASP A N 1
ATOM 1295 C CA . ASP A 1 183 ? -2.949 -2.950 -14.393 1.00 87.56 183 ASP A CA 1
ATOM 1296 C C . ASP A 1 183 ? -4.327 -2.429 -13.949 1.00 87.56 183 ASP A C 1
ATOM 1298 O O . ASP A 1 183 ? -5.293 -3.206 -13.886 1.00 87.56 183 ASP A O 1
ATOM 1302 N N . PRO A 1 184 ? -4.467 -1.119 -13.689 1.00 89.38 184 PRO A N 1
ATOM 1303 C CA . PRO A 1 184 ? -5.775 -0.489 -13.556 1.00 89.38 184 PRO A CA 1
ATOM 1304 C C . PRO A 1 184 ? -6.665 -0.766 -14.777 1.00 89.38 184 PRO A C 1
ATOM 1306 O O . PRO A 1 184 ? -6.212 -0.782 -15.923 1.00 89.38 184 PRO A O 1
ATOM 1309 N N . GLY A 1 185 ? -7.949 -0.997 -14.532 1.00 89.00 185 GLY A N 1
ATOM 1310 C CA . GLY A 1 185 ? -8.940 -1.498 -15.480 1.00 89.00 185 GLY A CA 1
ATOM 1311 C C . GLY A 1 185 ? -9.146 -3.014 -15.402 1.00 89.00 185 GLY A C 1
ATOM 1312 O O . GLY A 1 185 ? -10.057 -3.533 -16.053 1.00 89.00 185 GLY A O 1
ATOM 1313 N N . SER A 1 186 ? -8.328 -3.734 -14.625 1.00 89.06 186 SER A N 1
ATOM 1314 C CA . SER A 1 186 ? -8.465 -5.181 -14.410 1.00 89.06 186 SER A CA 1
ATOM 1315 C C . SER A 1 186 ? -9.498 -5.538 -13.337 1.00 89.06 186 SER A C 1
ATOM 1317 O O . SER A 1 186 ? -9.999 -6.663 -13.333 1.00 89.06 186 SER A O 1
ATOM 1319 N N . GLY A 1 187 ? -9.837 -4.598 -12.448 1.00 88.94 187 GLY A N 1
ATOM 1320 C CA . GLY A 1 187 ? -10.628 -4.844 -11.240 1.00 88.94 187 GLY A CA 1
ATOM 1321 C C . GLY A 1 187 ? -9.803 -5.383 -10.066 1.00 88.94 187 GLY A C 1
ATOM 1322 O O . GLY A 1 187 ? -10.367 -5.658 -9.006 1.00 88.94 187 GLY A O 1
ATOM 1323 N N . GLY A 1 188 ? -8.485 -5.516 -10.240 1.00 90.88 188 GLY A N 1
ATOM 1324 C CA . GLY A 1 188 ? -7.556 -6.013 -9.231 1.00 90.88 188 GLY A CA 1
ATOM 1325 C C . GLY A 1 188 ? -7.644 -7.522 -8.966 1.00 90.88 188 GLY A C 1
ATOM 1326 O O . GLY A 1 188 ? -8.495 -8.225 -9.518 1.00 90.88 188 GLY A O 1
ATOM 1327 N N . PRO A 1 189 ? -6.741 -8.051 -8.122 1.00 94.00 189 PRO A N 1
ATOM 1328 C CA . PRO A 1 189 ? -6.755 -9.455 -7.730 1.00 94.00 189 PRO A CA 1
ATOM 1329 C C . PRO A 1 189 ? -7.940 -9.749 -6.804 1.00 94.00 189 PRO A C 1
ATOM 1331 O O . PRO A 1 189 ? -8.258 -8.973 -5.900 1.00 94.00 189 PRO A O 1
ATOM 1334 N N . ASP A 1 190 ? -8.571 -10.909 -6.985 1.00 94.94 190 ASP A N 1
ATOM 1335 C CA . ASP A 1 190 ? -9.583 -11.380 -6.045 1.00 94.94 190 ASP A CA 1
ATOM 1336 C C . ASP A 1 190 ? -8.958 -11.886 -4.731 1.00 94.94 190 ASP A C 1
ATOM 1338 O O . ASP A 1 190 ? -7.749 -12.099 -4.603 1.00 94.94 190 ASP A O 1
ATOM 1342 N N . ARG A 1 191 ? -9.803 -12.084 -3.713 1.00 95.56 191 ARG A N 1
ATOM 1343 C CA . ARG A 1 191 ? -9.348 -12.533 -2.390 1.00 95.56 191 ARG A CA 1
ATOM 1344 C C . ARG A 1 191 ? -8.640 -13.890 -2.433 1.00 95.56 191 ARG A C 1
ATOM 1346 O O . ARG A 1 191 ? -7.681 -14.072 -1.692 1.00 95.56 191 ARG A O 1
ATOM 1353 N N . GLU A 1 192 ? -9.107 -14.830 -3.253 1.00 96.88 192 GLU A N 1
ATOM 1354 C CA . GLU A 1 192 ? -8.502 -16.166 -3.342 1.00 96.88 192 GLU A CA 1
ATOM 1355 C C . GLU A 1 192 ? -7.064 -16.074 -3.864 1.00 96.88 192 GLU A C 1
ATOM 1357 O O . GLU A 1 192 ? -6.152 -16.654 -3.275 1.00 96.88 192 GLU A O 1
ATOM 1362 N N . THR A 1 193 ? -6.851 -15.246 -4.885 1.00 97.12 193 THR A N 1
ATOM 1363 C CA . THR A 1 193 ? -5.531 -14.926 -5.430 1.00 97.12 193 THR A CA 1
ATOM 1364 C C . THR A 1 193 ? -4.645 -14.268 -4.373 1.00 97.12 193 THR A C 1
ATOM 1366 O O . THR A 1 193 ? -3.500 -14.676 -4.177 1.00 97.12 193 THR A O 1
ATOM 1369 N N . ILE A 1 194 ? -5.160 -13.278 -3.638 1.00 97.75 194 ILE A N 1
ATOM 1370 C CA . ILE A 1 194 ? -4.396 -12.611 -2.570 1.00 97.75 194 ILE A CA 1
ATOM 1371 C C . ILE A 1 194 ? -3.978 -13.613 -1.483 1.00 97.75 194 ILE A C 1
ATOM 1373 O O . ILE A 1 194 ? -2.817 -13.620 -1.070 1.00 97.75 194 ILE A O 1
ATOM 1377 N N . ASP A 1 195 ? -4.888 -14.483 -1.046 1.00 98.31 195 ASP A N 1
ATOM 1378 C CA . ASP A 1 195 ? -4.621 -15.504 -0.029 1.00 98.31 195 ASP A CA 1
ATOM 1379 C C . ASP A 1 195 ? -3.567 -16.522 -0.502 1.00 98.31 195 ASP A C 1
ATOM 1381 O O . ASP A 1 195 ? -2.683 -16.910 0.272 1.00 98.31 195 ASP A O 1
ATOM 1385 N N . GLU A 1 196 ? -3.594 -16.906 -1.782 1.00 98.25 196 GLU A N 1
ATOM 1386 C CA . GLU A 1 196 ? -2.563 -17.748 -2.396 1.00 98.25 196 GLU A CA 1
ATOM 1387 C C . GLU A 1 196 ? -1.180 -17.084 -2.319 1.00 98.25 196 GLU A C 1
ATOM 1389 O O . GLU A 1 196 ? -0.210 -17.711 -1.875 1.00 98.25 196 GLU A O 1
ATOM 1394 N N . TYR A 1 197 ? -1.071 -15.807 -2.695 1.00 98.06 197 TYR A N 1
ATOM 1395 C CA . TYR A 1 197 ? 0.205 -15.098 -2.625 1.00 98.06 197 TYR A CA 1
ATOM 1396 C C . TYR A 1 197 ? 0.661 -14.874 -1.184 1.00 98.06 197 TYR A C 1
ATOM 1398 O O . TYR A 1 197 ? 1.838 -15.082 -0.903 1.00 98.06 197 TYR A O 1
ATOM 1406 N N . ILE A 1 198 ? -0.234 -14.589 -0.232 1.00 98.38 198 ILE A N 1
ATOM 1407 C CA . ILE A 1 198 ? 0.125 -14.541 1.197 1.00 98.38 198 ILE A CA 1
ATOM 1408 C C . ILE A 1 198 ? 0.786 -15.858 1.633 1.00 98.38 198 ILE A C 1
ATOM 1410 O O . ILE A 1 198 ? 1.810 -15.837 2.330 1.00 98.38 198 ILE A O 1
ATOM 1414 N N . ALA A 1 199 ? 0.237 -17.005 1.224 1.00 98.25 199 ALA A N 1
ATOM 1415 C CA . ALA A 1 199 ? 0.814 -18.312 1.526 1.00 98.25 199 ALA A CA 1
ATOM 1416 C C . ALA A 1 199 ? 2.205 -18.489 0.893 1.00 98.25 199 ALA A C 1
ATOM 1418 O O . ALA A 1 199 ? 3.147 -18.838 1.611 1.00 98.25 199 ALA A O 1
ATOM 1419 N N . LYS A 1 200 ? 2.369 -18.167 -0.397 1.00 98.06 200 LYS A N 1
ATOM 1420 C CA . LYS A 1 200 ? 3.668 -18.230 -1.097 1.00 98.06 200 LYS A CA 1
ATOM 1421 C C . LYS A 1 200 ? 4.717 -17.321 -0.454 1.00 98.06 200 LYS A C 1
ATOM 1423 O O . LYS A 1 200 ? 5.845 -17.751 -0.220 1.00 98.06 200 LYS A O 1
ATOM 1428 N N . CYS A 1 201 ? 4.338 -16.102 -0.072 1.00 97.81 201 CYS A N 1
ATOM 1429 C CA . CYS A 1 201 ? 5.231 -15.155 0.593 1.00 97.81 201 CYS A CA 1
ATOM 1430 C C . CYS A 1 201 ? 5.669 -15.649 1.979 1.00 97.81 201 CYS A C 1
ATOM 1432 O O . CYS A 1 201 ? 6.807 -15.433 2.395 1.00 97.81 201 CYS A O 1
ATOM 1434 N N . ASN A 1 202 ? 4.777 -16.321 2.718 1.00 98.19 202 ASN A N 1
ATOM 1435 C CA . ASN A 1 202 ? 5.116 -16.942 4.002 1.00 98.19 202 ASN A CA 1
ATOM 1436 C C . ASN A 1 202 ? 6.069 -18.135 3.847 1.00 98.19 202 ASN A C 1
ATOM 1438 O O . ASN A 1 202 ? 6.856 -18.390 4.759 1.00 98.19 202 ASN A O 1
ATOM 1442 N N . ALA A 1 203 ? 5.976 -18.859 2.732 1.00 98.12 203 ALA A N 1
ATOM 1443 C CA . ALA A 1 203 ? 6.833 -19.997 2.416 1.00 98.12 203 ALA A CA 1
ATOM 1444 C C . ALA A 1 203 ? 8.164 -19.594 1.752 1.00 98.12 203 ALA A C 1
ATOM 1446 O O . ALA A 1 203 ? 9.075 -20.416 1.699 1.00 98.12 203 ALA A O 1
ATOM 1447 N N . ALA A 1 204 ? 8.292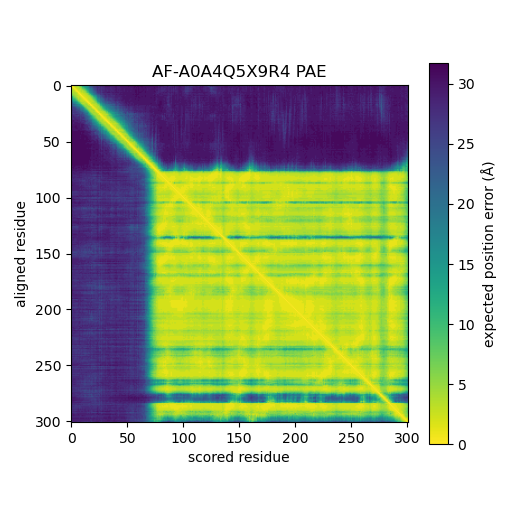 -18.335 1.312 1.00 97.12 204 ALA A N 1
ATOM 1448 C CA . ALA A 1 204 ? 9.415 -17.838 0.517 1.00 97.12 204 ALA A CA 1
ATOM 1449 C C . ALA A 1 204 ? 9.589 -18.623 -0.805 1.00 97.12 204 ALA A C 1
ATOM 1451 O O . ALA A 1 204 ? 10.695 -19.013 -1.172 1.00 97.12 204 ALA A O 1
ATOM 1452 N N . GLU A 1 205 ? 8.469 -18.895 -1.486 1.00 96.25 205 GLU A N 1
ATOM 1453 C CA . GLU A 1 205 ? 8.392 -19.754 -2.682 1.00 96.25 205 GLU A CA 1
ATOM 1454 C C . GLU A 1 205 ? 8.153 -18.979 -3.991 1.00 96.25 205 GLU A C 1
ATOM 1456 O O . GLU A 1 205 ? 7.916 -19.593 -5.033 1.00 96.25 205 GLU A O 1
ATOM 1461 N N . LEU A 1 206 ? 8.189 -17.643 -3.964 1.00 95.38 206 LEU A N 1
ATOM 1462 C CA . LEU A 1 206 ? 8.051 -16.847 -5.184 1.00 95.38 206 LEU A CA 1
ATOM 1463 C C . LEU A 1 206 ? 9.350 -16.830 -6.001 1.00 95.38 206 LEU A C 1
ATOM 1465 O O . LEU A 1 206 ? 10.447 -17.042 -5.483 1.00 95.38 206 LEU A O 1
ATOM 1469 N N . ASP A 1 207 ? 9.214 -16.570 -7.300 1.00 92.62 207 ASP A N 1
ATOM 1470 C CA . ASP A 1 207 ? 10.332 -16.523 -8.240 1.00 92.62 207 ASP A CA 1
ATOM 1471 C C . ASP A 1 207 ? 11.284 -15.358 -7.927 1.00 92.62 207 ASP A C 1
ATOM 1473 O O . ASP A 1 207 ? 10.924 -14.188 -8.050 1.00 92.62 207 ASP A O 1
ATOM 1477 N N . ALA A 1 208 ? 12.521 -15.679 -7.556 1.00 91.25 208 ALA A N 1
ATOM 1478 C CA . ALA A 1 208 ? 13.547 -14.709 -7.189 1.00 91.25 208 ALA A CA 1
ATOM 1479 C C . ALA A 1 208 ? 13.957 -13.754 -8.318 1.00 91.25 208 ALA A C 1
ATOM 1481 O O . ALA A 1 208 ? 14.514 -12.694 -8.031 1.00 91.25 208 ALA A O 1
ATOM 1482 N N . GLU A 1 209 ? 13.712 -14.109 -9.582 1.00 87.81 209 GLU A N 1
ATOM 1483 C CA . GLU A 1 209 ? 14.001 -13.219 -10.709 1.00 87.81 209 GLU A CA 1
ATOM 1484 C C . GLU A 1 209 ? 12.965 -12.105 -10.834 1.00 87.81 209 GLU A C 1
ATOM 1486 O O . GLU A 1 209 ? 13.244 -11.079 -11.455 1.00 87.81 209 GLU A O 1
ATOM 1491 N N . THR A 1 210 ? 11.768 -12.299 -10.270 1.00 88.75 210 THR A N 1
ATOM 1492 C CA . THR A 1 210 ? 10.620 -11.445 -10.559 1.00 88.75 210 THR A CA 1
ATOM 1493 C C . THR A 1 210 ? 9.795 -10.988 -9.365 1.00 88.75 210 THR A C 1
ATOM 1495 O O . THR A 1 210 ? 8.830 -10.255 -9.548 1.00 88.75 210 THR A O 1
ATOM 1498 N N . SER A 1 211 ? 10.181 -11.366 -8.154 1.00 93.31 211 SER A N 1
ATOM 1499 C CA . SER A 1 211 ? 9.434 -11.114 -6.923 1.00 93.31 211 SER A CA 1
ATOM 1500 C C . SER A 1 211 ? 10.382 -10.748 -5.780 1.00 93.31 211 SER A C 1
ATOM 1502 O O . SER A 1 211 ? 11.604 -10.792 -5.926 1.00 93.31 211 SER A O 1
ATOM 1504 N N . SER A 1 212 ? 9.827 -10.470 -4.601 1.00 94.12 212 SER A N 1
ATOM 1505 C CA . SER A 1 212 ? 10.621 -10.341 -3.374 1.00 94.12 212 SER A CA 1
ATOM 1506 C C . SER A 1 212 ? 10.962 -11.691 -2.718 1.00 94.12 212 SER A C 1
ATOM 1508 O O . SER A 1 212 ? 11.502 -11.705 -1.610 1.00 94.12 212 SER A O 1
ATOM 1510 N N . VAL A 1 213 ? 10.628 -12.824 -3.362 1.00 95.00 213 VAL A N 1
ATOM 1511 C CA . VAL A 1 213 ? 10.669 -14.220 -2.862 1.00 95.00 213 VAL A CA 1
ATOM 1512 C C . VAL A 1 213 ? 9.690 -14.484 -1.713 1.00 95.00 213 VAL A C 1
ATOM 1514 O O . VAL A 1 213 ? 8.946 -15.466 -1.720 1.00 95.00 213 VAL A O 1
ATOM 1517 N N . GLY A 1 214 ? 9.652 -13.584 -0.737 1.00 96.44 214 GLY A N 1
ATOM 1518 C CA . GLY A 1 214 ? 8.704 -13.550 0.361 1.00 96.44 214 GLY A CA 1
ATOM 1519 C C . GLY A 1 214 ? 8.624 -12.161 0.983 1.00 96.44 214 GLY A C 1
ATOM 1520 O O . GLY A 1 214 ? 8.830 -11.151 0.314 1.00 96.44 214 GLY A O 1
ATOM 1521 N N . TRP A 1 215 ? 8.304 -12.106 2.273 1.00 97.81 215 TRP A N 1
ATOM 1522 C CA . TRP A 1 215 ? 8.156 -10.841 2.995 1.00 97.81 215 TRP A CA 1
ATOM 1523 C C . TRP A 1 215 ? 9.500 -10.140 3.210 1.00 97.81 215 TRP A C 1
ATOM 1525 O O . TRP A 1 215 ? 10.416 -10.715 3.800 1.00 97.81 215 TRP A O 1
ATOM 1535 N N . VAL A 1 216 ? 9.587 -8.874 2.800 1.00 96.50 216 VAL A N 1
ATOM 1536 C CA . VAL A 1 216 ? 10.730 -7.992 3.063 1.00 96.50 216 VAL A CA 1
ATOM 1537 C C . VAL A 1 216 ? 10.285 -6.758 3.839 1.00 96.50 216 VAL A C 1
ATOM 1539 O O . VAL A 1 216 ? 9.204 -6.219 3.618 1.00 96.50 216 VAL A O 1
ATOM 1542 N N . ASN A 1 217 ? 11.119 -6.302 4.769 1.00 96.81 217 ASN A N 1
ATOM 1543 C CA . ASN A 1 217 ? 10.871 -5.098 5.565 1.00 96.81 217 ASN A CA 1
ATOM 1544 C C . ASN A 1 217 ? 11.764 -3.937 5.095 1.00 96.81 217 ASN A C 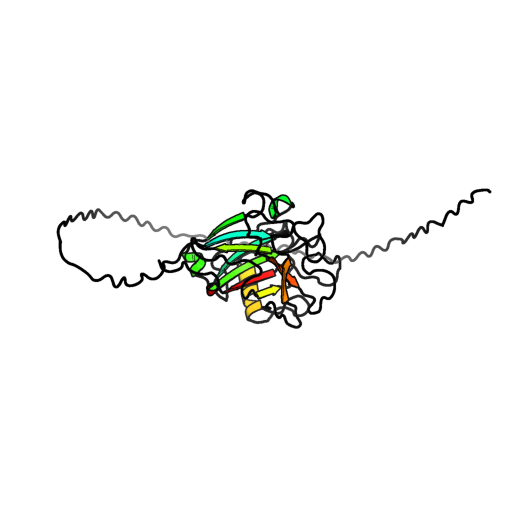1
ATOM 1546 O O . ASN A 1 217 ? 12.437 -4.033 4.070 1.00 96.81 217 ASN A O 1
ATOM 1550 N N . ALA A 1 218 ? 11.769 -2.833 5.845 1.00 95.44 218 ALA A N 1
ATOM 1551 C CA . ALA A 1 218 ? 12.517 -1.629 5.484 1.00 95.44 218 ALA A CA 1
ATOM 1552 C C . ALA A 1 218 ? 14.049 -1.806 5.478 1.00 95.44 218 ALA A C 1
ATOM 1554 O O . ALA A 1 218 ? 14.747 -1.037 4.820 1.00 95.44 218 ALA A O 1
ATOM 1555 N N . ASN A 1 219 ? 14.584 -2.814 6.180 1.00 94.75 219 ASN A N 1
ATOM 1556 C CA . ASN A 1 219 ? 16.011 -3.146 6.099 1.00 94.75 219 ASN A CA 1
ATOM 1557 C C . ASN A 1 219 ? 16.357 -3.828 4.767 1.00 94.75 219 ASN A C 1
ATOM 1559 O O . ASN A 1 219 ? 17.492 -3.720 4.309 1.00 94.75 219 ASN A O 1
ATOM 1563 N N . GLY A 1 220 ? 15.381 -4.506 4.159 1.00 93.31 220 GLY A N 1
ATOM 1564 C CA . GLY A 1 220 ? 15.534 -5.216 2.897 1.00 93.31 220 GLY A CA 1
ATOM 1565 C C . GLY A 1 220 ? 16.358 -6.496 2.954 1.00 93.31 220 GLY A C 1
ATOM 1566 O O . GLY A 1 220 ? 16.817 -6.940 4.009 1.00 93.31 220 GLY A O 1
ATOM 1567 N N . ASN A 1 221 ? 16.533 -7.076 1.771 1.00 93.06 221 ASN A N 1
ATOM 1568 C CA . ASN A 1 221 ? 17.470 -8.148 1.443 1.00 93.06 221 ASN A CA 1
ATOM 1569 C C . ASN A 1 221 ? 17.920 -7.996 -0.028 1.00 93.06 221 ASN A C 1
ATOM 1571 O O . ASN A 1 221 ? 17.684 -6.959 -0.645 1.00 93.06 221 ASN A O 1
ATOM 1575 N N . GLU A 1 222 ? 18.565 -9.010 -0.602 1.00 92.56 222 GLU A N 1
ATOM 1576 C CA . GLU A 1 222 ? 18.987 -9.031 -2.010 1.00 92.56 222 GLU A CA 1
ATOM 1577 C C . GLU A 1 222 ? 17.830 -8.967 -3.029 1.00 92.56 222 GLU A C 1
ATOM 1579 O O . GLU A 1 222 ? 18.076 -8.687 -4.199 1.00 92.56 222 GLU A O 1
ATOM 1584 N N . HIS A 1 223 ? 16.587 -9.183 -2.589 1.00 92.06 223 HIS A N 1
ATOM 1585 C CA . HIS A 1 223 ? 15.366 -9.158 -3.399 1.00 92.06 223 HIS A CA 1
ATOM 1586 C C . HIS A 1 223 ? 14.524 -7.892 -3.177 1.00 92.06 223 HIS A C 1
ATOM 1588 O O . HIS A 1 223 ? 13.365 -7.850 -3.578 1.00 92.06 223 HIS A O 1
ATOM 1594 N N . GLY A 1 224 ? 15.079 -6.858 -2.539 1.00 92.56 224 GLY A N 1
ATOM 1595 C CA . GLY A 1 224 ? 14.431 -5.556 -2.378 1.00 92.56 224 GLY A CA 1
ATOM 1596 C C . GLY A 1 224 ? 13.998 -5.246 -0.947 1.00 92.56 224 GLY A C 1
ATOM 1597 O O . GLY A 1 224 ? 14.435 -5.869 0.023 1.00 92.56 224 GLY A O 1
ATOM 1598 N N . ARG A 1 225 ? 13.166 -4.211 -0.805 1.00 94.50 225 ARG A N 1
ATOM 1599 C CA . ARG A 1 225 ? 12.685 -3.696 0.488 1.00 94.50 225 ARG A CA 1
ATOM 1600 C C . ARG A 1 225 ? 11.383 -2.914 0.337 1.00 94.50 225 ARG A C 1
ATOM 1602 O O . ARG A 1 225 ? 11.109 -2.375 -0.733 1.00 94.50 225 ARG A O 1
ATOM 1609 N N . VAL A 1 226 ? 10.633 -2.760 1.427 1.00 95.44 226 VAL A N 1
ATOM 1610 C CA . VAL A 1 226 ? 9.645 -1.671 1.509 1.00 95.44 226 VAL A CA 1
ATOM 1611 C C . VAL A 1 226 ? 10.382 -0.351 1.732 1.00 95.44 226 VAL A C 1
ATOM 1613 O O . VAL A 1 226 ? 11.319 -0.278 2.530 1.00 95.44 226 VAL A O 1
ATOM 1616 N N . VAL A 1 227 ? 9.977 0.696 1.025 1.00 95.31 227 VAL A N 1
ATOM 1617 C CA . VAL A 1 227 ? 10.506 2.052 1.179 1.00 95.31 227 VAL A CA 1
ATOM 1618 C C . VAL A 1 227 ? 9.401 3.028 1.529 1.00 95.31 227 VAL A C 1
ATOM 1620 O O . VAL A 1 227 ? 8.226 2.805 1.239 1.00 95.31 227 VAL A O 1
ATOM 1623 N N . PHE A 1 228 ? 9.813 4.131 2.145 1.00 96.06 228 PHE A N 1
ATOM 1624 C CA . PHE A 1 228 ? 8.931 5.215 2.545 1.00 96.06 228 PHE A CA 1
ATOM 1625 C C . PHE A 1 228 ? 9.425 6.524 1.930 1.00 96.06 228 PHE A C 1
ATOM 1627 O O . PHE A 1 228 ? 10.564 6.934 2.193 1.00 96.06 228 PHE A O 1
ATOM 1634 N N . GLY A 1 229 ? 8.572 7.139 1.117 1.00 94.19 229 GLY A N 1
ATOM 1635 C CA . GLY A 1 229 ? 8.810 8.364 0.362 1.00 94.19 229 GLY A CA 1
ATOM 1636 C C . GLY A 1 229 ? 8.629 9.616 1.208 1.00 94.19 229 GLY A C 1
ATOM 1637 O O . GLY A 1 229 ? 8.791 9.602 2.428 1.00 94.19 229 GLY A O 1
ATOM 1638 N N . GLU A 1 230 ? 8.330 10.727 0.574 1.00 94.50 230 GLU A N 1
ATOM 1639 C CA . GLU A 1 230 ? 7.961 11.973 1.226 1.00 94.50 230 GLU A CA 1
ATOM 1640 C C . GLU A 1 230 ? 6.789 11.824 2.209 1.00 94.50 230 GLU A C 1
ATOM 1642 O O . GLU A 1 230 ? 6.017 10.858 2.203 1.00 94.50 230 GLU A O 1
ATOM 1647 N N . ASP A 1 231 ? 6.702 12.805 3.101 1.00 95.69 231 ASP A N 1
ATOM 1648 C CA . ASP A 1 231 ? 5.586 12.952 4.020 1.00 95.69 231 ASP A CA 1
ATOM 1649 C C . ASP A 1 231 ? 4.414 13.702 3.364 1.00 95.69 231 ASP A C 1
ATOM 1651 O O . ASP A 1 231 ? 4.588 14.443 2.396 1.00 95.69 231 ASP A O 1
ATOM 1655 N N . ASN A 1 232 ? 3.204 13.539 3.901 1.00 96.50 232 ASN A N 1
ATOM 1656 C CA . ASN A 1 232 ? 1.998 14.185 3.373 1.00 96.50 232 ASN A CA 1
ATOM 1657 C C . ASN A 1 232 ? 1.890 15.682 3.736 1.00 96.50 232 ASN A C 1
ATOM 1659 O O . ASN A 1 232 ? 0.804 16.259 3.728 1.00 96.50 232 ASN A O 1
ATOM 1663 N N . GLY A 1 233 ? 2.987 16.313 4.159 1.00 95.25 233 GLY A N 1
ATOM 1664 C CA . GLY A 1 233 ? 3.049 17.734 4.501 1.00 95.25 233 GLY A CA 1
ATOM 1665 C C . GLY A 1 233 ? 3.764 18.582 3.455 1.00 95.25 233 GLY A C 1
ATOM 1666 O O . GLY A 1 233 ? 3.710 19.814 3.526 1.00 95.25 233 GLY A O 1
ATOM 1667 N N . THR A 1 234 ? 4.442 17.946 2.502 1.00 89.19 234 THR A N 1
ATOM 1668 C CA . THR A 1 234 ? 5.305 18.627 1.542 1.00 89.19 234 THR A CA 1
ATOM 1669 C C . THR A 1 234 ? 4.530 18.957 0.267 1.00 89.19 234 THR A C 1
ATOM 1671 O O . THR A 1 234 ? 3.998 18.088 -0.410 1.00 89.19 234 THR A O 1
ATOM 1674 N N . THR A 1 235 ? 4.426 20.245 -0.067 1.00 90.94 235 THR A N 1
ATOM 1675 C CA . THR A 1 235 ? 3.789 20.687 -1.317 1.00 90.94 235 THR A CA 1
ATOM 1676 C C . THR A 1 235 ? 4.737 20.533 -2.503 1.00 90.94 235 THR A C 1
ATOM 1678 O O . THR A 1 235 ? 5.940 20.777 -2.365 1.00 90.94 235 THR A O 1
ATOM 1681 N N . ARG A 1 236 ? 4.191 20.278 -3.696 1.00 88.06 236 ARG A N 1
ATOM 1682 C CA . ARG A 1 236 ? 4.951 20.272 -4.953 1.00 88.06 236 ARG A CA 1
ATOM 1683 C C . ARG A 1 236 ? 4.200 20.934 -6.106 1.00 88.06 236 ARG A C 1
ATOM 1685 O O . ARG A 1 236 ? 2.973 20.968 -6.102 1.00 88.06 236 ARG A O 1
ATOM 1692 N N . ASP A 1 237 ? 4.955 21.351 -7.123 1.00 81.31 237 ASP A N 1
ATOM 1693 C CA . ASP A 1 237 ? 4.416 21.825 -8.407 1.00 81.31 237 ASP A CA 1
ATOM 1694 C C . ASP A 1 237 ? 4.463 20.733 -9.497 1.00 81.31 237 ASP A C 1
ATOM 1696 O O . ASP A 1 237 ? 3.545 20.618 -10.306 1.00 81.31 237 ASP A O 1
ATOM 1700 N N . ALA A 1 238 ? 5.507 19.896 -9.506 1.00 85.69 238 ALA A N 1
ATOM 1701 C CA . ALA A 1 238 ? 5.692 18.772 -10.429 1.00 85.69 238 ALA A CA 1
ATOM 1702 C C . ALA A 1 238 ? 6.340 17.580 -9.695 1.00 85.69 238 ALA A C 1
ATOM 1704 O O . ALA A 1 238 ? 7.051 17.826 -8.721 1.00 85.69 238 ALA A O 1
ATOM 1705 N N . PRO A 1 239 ? 6.103 16.321 -10.121 1.00 87.88 239 PRO A N 1
ATOM 1706 C CA . PRO A 1 239 ? 6.739 15.153 -9.510 1.00 87.88 239 PRO A CA 1
ATOM 1707 C C . PRO A 1 239 ? 8.262 15.184 -9.687 1.00 87.88 239 PRO A C 1
ATOM 1709 O O . PRO A 1 239 ? 8.756 15.268 -10.814 1.00 87.88 239 PRO A O 1
ATOM 1712 N N . GLU A 1 240 ? 9.005 15.077 -8.588 1.00 88.38 240 GLU A N 1
ATOM 1713 C CA . GLU A 1 240 ? 10.467 14.962 -8.579 1.00 88.38 240 GLU A CA 1
ATOM 1714 C C . GLU A 1 240 ? 10.904 13.884 -7.572 1.00 88.38 240 GLU A C 1
ATOM 1716 O O . GLU A 1 240 ? 10.183 13.647 -6.604 1.00 88.38 240 GLU A O 1
ATOM 1721 N N . PRO A 1 241 ? 12.072 13.231 -7.748 1.00 89.31 241 PRO A N 1
ATOM 1722 C CA . PRO A 1 241 ? 12.570 12.263 -6.773 1.00 89.31 241 PRO A CA 1
ATOM 1723 C C . PRO A 1 241 ? 12.637 12.832 -5.341 1.00 89.31 241 PRO A C 1
ATOM 1725 O O . PRO A 1 241 ? 13.374 13.788 -5.088 1.00 89.31 241 PRO A O 1
ATOM 1728 N N . GLY A 1 242 ? 11.916 12.217 -4.403 1.00 88.69 242 GLY A N 1
ATOM 1729 C CA . GLY A 1 242 ? 11.774 12.633 -3.005 1.00 88.69 242 GLY A CA 1
ATOM 1730 C C . GLY A 1 242 ? 10.679 13.675 -2.730 1.00 88.69 242 GLY A C 1
ATOM 1731 O O . GLY A 1 242 ? 10.635 14.190 -1.611 1.00 88.69 242 GLY A O 1
ATOM 1732 N N . ASN A 1 243 ? 9.865 14.023 -3.729 1.00 92.38 243 ASN A N 1
ATOM 1733 C CA . ASN A 1 243 ? 8.674 14.872 -3.642 1.00 92.38 243 ASN A CA 1
ATOM 1734 C C . ASN A 1 243 ? 7.755 14.594 -4.857 1.00 92.38 243 ASN A C 1
ATOM 1736 O O . ASN A 1 243 ? 7.536 15.449 -5.723 1.00 92.38 243 ASN A O 1
ATOM 1740 N N . GLU A 1 244 ? 7.309 13.350 -4.984 1.00 93.81 244 GLU A N 1
ATOM 1741 C CA . GLU A 1 244 ? 6.595 12.775 -6.123 1.00 93.81 244 GLU A CA 1
ATOM 1742 C C . GLU A 1 244 ? 5.088 13.060 -6.125 1.00 93.81 244 GLU A C 1
ATOM 1744 O O . GLU A 1 244 ? 4.467 13.174 -7.188 1.00 93.81 244 GLU A O 1
ATOM 1749 N N . PHE A 1 245 ? 4.478 13.246 -4.961 1.00 95.00 245 PHE A N 1
ATOM 1750 C CA . PHE A 1 245 ? 3.034 13.281 -4.756 1.00 95.00 245 PHE A CA 1
ATOM 1751 C C . PHE A 1 245 ? 2.540 14.653 -4.286 1.00 95.00 245 PHE A C 1
ATOM 1753 O O . PHE A 1 245 ? 3.259 15.439 -3.672 1.00 95.00 245 PHE A O 1
ATOM 1760 N N . LEU A 1 246 ? 1.290 14.973 -4.633 1.00 95.19 246 LEU A N 1
ATOM 1761 C CA . LEU A 1 246 ? 0.577 16.077 -3.994 1.00 95.19 246 LEU A CA 1
ATOM 1762 C C . LEU A 1 246 ? 0.131 15.637 -2.591 1.00 95.19 246 LEU A C 1
ATOM 1764 O O . LEU A 1 246 ? 0.166 14.456 -2.248 1.00 95.19 246 LEU A O 1
ATOM 1768 N N . ILE A 1 247 ? -0.330 16.594 -1.788 1.00 95.94 247 ILE A N 1
ATOM 1769 C CA . ILE A 1 247 ? -0.898 16.296 -0.472 1.00 95.94 247 ILE A CA 1
ATOM 1770 C C . ILE A 1 247 ? -2.235 15.567 -0.657 1.00 95.94 247 ILE A C 1
ATOM 1772 O O . ILE A 1 247 ? -3.156 16.114 -1.261 1.00 95.94 247 ILE A O 1
ATOM 1776 N N . ALA A 1 248 ? -2.350 14.362 -0.103 1.00 96.25 248 ALA A N 1
ATOM 1777 C CA . ALA A 1 248 ? -3.598 13.612 -0.025 1.00 96.25 248 ALA A CA 1
ATOM 1778 C C . ALA A 1 248 ? -4.500 14.178 1.086 1.00 96.25 248 ALA A C 1
ATOM 1780 O O . ALA A 1 248 ? -4.058 14.377 2.222 1.00 96.25 248 ALA A O 1
ATOM 1781 N N . CYS A 1 249 ? -5.766 14.445 0.770 1.00 95.81 249 CYS A N 1
ATOM 1782 C CA . CYS A 1 249 ? -6.700 15.080 1.700 1.00 95.81 249 CYS A CA 1
ATOM 1783 C C . CYS A 1 249 ? -6.962 14.256 2.982 1.00 95.81 249 CYS A C 1
ATOM 1785 O O . CYS A 1 249 ? -7.076 13.036 2.933 1.00 95.81 249 CYS A O 1
ATOM 1787 N N . ASP A 1 250 ? -7.087 14.934 4.133 1.00 93.75 250 ASP A N 1
ATOM 1788 C CA . ASP A 1 250 ? -7.409 14.374 5.467 1.00 93.75 250 ASP A CA 1
ATOM 1789 C C . ASP A 1 250 ? -6.550 13.185 5.954 1.00 93.75 250 ASP A C 1
ATOM 1791 O O . ASP A 1 250 ? -6.875 12.523 6.946 1.00 93.75 250 ASP A O 1
ATOM 1795 N N . ILE A 1 251 ? -5.402 12.963 5.319 1.00 96.31 251 ILE A N 1
ATOM 1796 C CA . ILE A 1 251 ? -4.321 12.127 5.834 1.00 96.31 251 ILE A CA 1
ATOM 1797 C C . ILE A 1 251 ? -3.298 13.047 6.509 1.00 96.31 251 ILE A C 1
ATOM 1799 O O . ILE A 1 251 ? -2.884 14.063 5.950 1.00 96.31 251 ILE A O 1
ATOM 1803 N N . GLU A 1 252 ? -2.885 12.731 7.736 1.00 94.94 252 GLU A N 1
ATOM 1804 C CA . GLU A 1 252 ? -1.986 13.600 8.494 1.00 94.94 252 GLU A CA 1
ATOM 1805 C C . GLU A 1 252 ? -0.631 13.817 7.805 1.00 94.94 252 GLU A C 1
ATOM 1807 O O . GLU A 1 252 ? -0.078 12.876 7.233 1.00 94.94 252 GLU A O 1
ATOM 1812 N N . PRO A 1 253 ? -0.012 15.003 7.981 1.00 95.44 253 PRO A N 1
ATOM 1813 C CA . PRO A 1 253 ? 1.301 15.311 7.417 1.00 95.44 253 PRO A CA 1
ATOM 1814 C C . PRO A 1 253 ? 2.421 14.337 7.789 1.00 95.44 253 PRO A C 1
ATOM 1816 O O . PRO A 1 253 ? 3.434 14.317 7.115 1.00 95.44 253 PRO A O 1
ATOM 1819 N N . SER A 1 254 ? 2.284 13.559 8.869 1.00 93.69 254 SER A N 1
ATOM 1820 C CA . SER A 1 254 ? 3.288 12.568 9.279 1.00 93.69 254 SER A CA 1
ATOM 1821 C C . SER A 1 254 ? 3.182 11.227 8.551 1.00 93.69 254 SER A C 1
ATOM 1823 O O . SER A 1 254 ? 4.089 10.405 8.687 1.00 93.69 254 SER A O 1
ATOM 1825 N N . ALA A 1 255 ? 2.082 10.966 7.841 1.00 97.25 255 ALA A N 1
ATOM 1826 C CA . ALA A 1 255 ? 1.976 9.790 6.989 1.00 97.25 255 ALA A CA 1
ATOM 1827 C C . ALA A 1 255 ? 2.944 9.923 5.813 1.00 97.25 255 ALA A C 1
ATOM 1829 O O . ALA A 1 255 ? 3.174 11.026 5.318 1.00 97.25 255 ALA A O 1
ATOM 1830 N N . ARG A 1 256 ? 3.516 8.803 5.374 1.00 97.69 256 ARG A N 1
ATOM 1831 C CA . ARG A 1 256 ? 4.441 8.767 4.238 1.00 97.69 256 ARG A CA 1
ATOM 1832 C C . ARG A 1 256 ? 3.929 7.819 3.174 1.00 97.69 256 ARG A C 1
ATOM 1834 O O . ARG A 1 256 ? 3.347 6.778 3.503 1.00 97.69 256 ARG A O 1
ATOM 1841 N N . TRP A 1 257 ? 4.202 8.158 1.922 1.00 97.44 257 TRP A N 1
ATOM 1842 C CA . TRP A 1 257 ? 3.995 7.250 0.802 1.00 97.44 257 TRP A CA 1
ATOM 1843 C C . TRP A 1 257 ? 4.851 6.001 0.982 1.00 97.44 257 TRP A C 1
ATOM 1845 O O . TRP A 1 257 ? 5.997 6.075 1.426 1.00 97.44 257 TRP A O 1
ATOM 1855 N N . MET A 1 258 ? 4.281 4.838 0.694 1.00 97.44 258 MET A N 1
ATOM 1856 C CA . MET A 1 258 ? 4.922 3.539 0.872 1.00 97.44 258 MET A CA 1
ATOM 1857 C C . MET A 1 258 ? 4.899 2.764 -0.442 1.00 97.44 258 MET A C 1
ATOM 1859 O O . MET A 1 258 ? 3.874 2.737 -1.120 1.00 97.44 258 MET A O 1
ATOM 1863 N N . TRP A 1 259 ? 6.021 2.137 -0.798 1.00 95.62 259 TRP A N 1
ATOM 1864 C CA . TRP A 1 259 ? 6.117 1.289 -1.989 1.00 95.62 259 TRP A CA 1
ATOM 1865 C C . TRP A 1 259 ? 7.202 0.212 -1.853 1.00 95.62 259 TRP A C 1
ATOM 1867 O O . TRP A 1 259 ? 7.905 0.153 -0.841 1.00 95.62 259 TRP A O 1
ATOM 1877 N N . PHE A 1 260 ? 7.334 -0.656 -2.856 1.00 94.38 260 PHE A N 1
ATOM 1878 C CA . PHE A 1 260 ? 8.421 -1.629 -2.963 1.00 94.38 260 PHE A CA 1
ATOM 1879 C C . PHE A 1 260 ? 9.559 -1.083 -3.832 1.00 94.38 260 PHE A C 1
ATOM 1881 O O . PHE A 1 260 ? 9.336 -0.561 -4.921 1.00 94.38 260 PHE A O 1
ATOM 1888 N N . ASP A 1 261 ? 10.794 -1.230 -3.359 1.00 92.62 261 ASP A N 1
ATOM 1889 C CA . ASP A 1 261 ? 12.001 -0.917 -4.120 1.00 92.62 261 ASP A CA 1
ATOM 1890 C C . ASP A 1 261 ? 12.771 -2.207 -4.403 1.00 92.62 261 ASP A C 1
ATOM 1892 O O . ASP A 1 261 ? 13.387 -2.787 -3.503 1.00 92.62 261 ASP A O 1
ATOM 1896 N N . TRP A 1 262 ? 12.742 -2.643 -5.663 1.00 87.94 262 TRP A N 1
ATOM 1897 C CA . TRP A 1 262 ? 13.498 -3.806 -6.133 1.00 87.94 262 TRP A CA 1
ATOM 1898 C C . TRP A 1 262 ? 15.004 -3.519 -6.252 1.00 87.94 262 TRP A C 1
ATOM 1900 O O . TRP A 1 262 ? 15.822 -4.439 -6.260 1.00 87.94 262 TRP A O 1
ATOM 1910 N N . VAL A 1 263 ? 15.399 -2.239 -6.306 1.00 85.56 263 VAL A N 1
ATOM 1911 C CA . VAL A 1 263 ? 16.798 -1.818 -6.439 1.00 85.56 263 VAL A CA 1
ATOM 1912 C C . VAL A 1 263 ? 17.396 -1.590 -5.052 1.00 85.56 263 VAL A C 1
ATOM 1914 O O . VAL A 1 263 ? 17.398 -0.482 -4.514 1.00 85.56 263 VAL A O 1
ATOM 1917 N N . VAL A 1 264 ? 17.961 -2.651 -4.477 1.00 74.12 264 VAL A N 1
ATOM 1918 C CA . VAL A 1 264 ? 18.503 -2.670 -3.103 1.00 74.12 264 VAL A CA 1
ATOM 1919 C C . VAL A 1 264 ? 19.476 -1.512 -2.823 1.00 74.12 264 VAL A C 1
ATOM 1921 O O . VAL A 1 264 ? 19.403 -0.877 -1.770 1.00 74.12 264 VAL A O 1
ATOM 1924 N N . ASP A 1 265 ? 20.328 -1.166 -3.789 1.00 79.69 265 ASP A N 1
ATOM 1925 C CA . ASP A 1 265 ? 21.368 -0.137 -3.649 1.00 79.69 265 ASP A CA 1
ATOM 1926 C C . ASP A 1 265 ? 21.070 1.153 -4.431 1.00 79.69 265 ASP A C 1
ATOM 1928 O O . ASP A 1 265 ? 22.002 1.850 -4.845 1.00 79.69 265 ASP A O 1
ATOM 1932 N N . ARG A 1 266 ? 19.791 1.483 -4.661 1.00 83.75 266 ARG A N 1
ATOM 1933 C CA . ARG A 1 266 ? 19.390 2.685 -5.410 1.00 83.75 266 ARG A CA 1
ATOM 1934 C C . ARG A 1 266 ? 20.115 3.934 -4.889 1.00 83.75 266 ARG A C 1
ATOM 1936 O O . ARG A 1 266 ? 19.987 4.290 -3.718 1.00 83.75 266 ARG A O 1
ATOM 1943 N N . ARG A 1 267 ? 20.886 4.596 -5.763 1.00 81.06 267 ARG A N 1
ATOM 1944 C CA . ARG A 1 267 ? 21.619 5.846 -5.458 1.00 81.06 267 ARG A CA 1
ATOM 1945 C C . ARG A 1 267 ? 20.987 7.078 -6.096 1.00 81.06 267 ARG A C 1
ATOM 1947 O O . ARG A 1 267 ? 21.295 8.197 -5.694 1.00 81.06 267 ARG A O 1
ATOM 1954 N N . ASP A 1 268 ? 20.149 6.853 -7.093 1.00 78.69 268 ASP A N 1
ATOM 1955 C CA . ASP A 1 268 ? 19.522 7.835 -7.956 1.00 78.69 268 ASP A CA 1
ATOM 1956 C C . ASP A 1 268 ? 18.122 7.365 -8.385 1.00 78.69 268 ASP A C 1
ATOM 1958 O O . ASP A 1 268 ? 17.806 6.173 -8.386 1.00 78.69 268 ASP A O 1
ATOM 1962 N N . GLY A 1 269 ? 17.261 8.327 -8.718 1.00 85.56 269 GLY A N 1
ATOM 1963 C CA . GLY A 1 269 ? 15.848 8.078 -9.005 1.00 85.56 269 GLY A CA 1
ATOM 1964 C C . GLY A 1 269 ? 15.025 7.764 -7.753 1.00 85.56 269 GLY A C 1
ATOM 1965 O O . GLY A 1 269 ? 15.441 8.036 -6.629 1.00 85.56 269 GLY A O 1
ATOM 1966 N N . SER A 1 270 ? 13.840 7.194 -7.965 1.00 90.94 270 SER A N 1
ATOM 1967 C CA . SER A 1 270 ? 12.876 6.897 -6.907 1.00 90.94 270 SER A CA 1
ATOM 1968 C C . SER A 1 270 ? 12.136 5.596 -7.186 1.00 90.94 270 SER A C 1
ATOM 1970 O O . SER A 1 270 ? 11.915 5.253 -8.346 1.00 90.94 270 SER A O 1
ATOM 1972 N N . ALA A 1 271 ? 11.761 4.873 -6.130 1.00 91.12 271 ALA A N 1
ATOM 1973 C CA . ALA A 1 271 ? 10.855 3.729 -6.237 1.00 91.12 271 ALA A CA 1
ATOM 1974 C C . ALA A 1 271 ? 9.409 4.162 -6.529 1.00 91.12 271 ALA A C 1
ATOM 1976 O O . ALA A 1 271 ? 8.611 3.348 -6.982 1.00 91.12 271 ALA A O 1
ATOM 1977 N N . PHE A 1 272 ? 9.102 5.438 -6.288 1.00 93.25 272 PHE A N 1
ATOM 1978 C CA . PHE A 1 272 ? 7.788 6.040 -6.477 1.00 93.25 272 PHE A CA 1
ATOM 1979 C C . PHE A 1 272 ? 7.603 6.654 -7.864 1.00 93.25 272 PHE A C 1
ATOM 1981 O O . PHE A 1 272 ? 6.521 7.139 -8.155 1.00 93.25 272 PHE A O 1
ATOM 1988 N N . LEU A 1 273 ? 8.641 6.657 -8.709 1.00 90.06 273 LEU A N 1
ATOM 1989 C CA . LEU A 1 273 ? 8.562 7.093 -10.103 1.00 90.06 273 LEU A CA 1
ATOM 1990 C C . LEU A 1 273 ? 8.690 5.895 -11.024 1.00 90.06 273 LEU A C 1
ATOM 1992 O O . LEU A 1 273 ? 9.560 5.041 -10.820 1.00 90.06 273 LEU A O 1
ATOM 1996 N N . TRP A 1 274 ? 7.871 5.849 -12.067 1.00 84.38 274 TRP A N 1
ATOM 1997 C CA . TRP A 1 274 ? 8.008 4.812 -13.073 1.00 84.38 274 TRP A CA 1
ATOM 1998 C C . TRP A 1 274 ? 9.342 4.987 -13.829 1.00 84.38 274 TRP A C 1
ATOM 2000 O O . TRP A 1 274 ? 9.597 6.044 -14.411 1.00 84.38 274 TRP A O 1
ATOM 2010 N N . PRO A 1 275 ? 10.224 3.973 -13.854 1.00 76.19 275 PRO A N 1
ATOM 2011 C CA . PRO A 1 275 ? 11.559 4.096 -14.445 1.00 76.19 275 PRO A CA 1
ATOM 2012 C C . PRO A 1 275 ? 11.590 4.055 -15.983 1.00 76.19 275 PRO A C 1
ATOM 2014 O O . PRO A 1 275 ? 12.658 4.243 -16.565 1.00 76.19 275 PRO A O 1
ATOM 2017 N N . GLY A 1 276 ? 10.464 3.805 -16.664 1.00 70.00 276 GLY A N 1
ATOM 2018 C CA . GLY A 1 276 ? 10.381 3.871 -18.129 1.00 70.00 276 GLY A CA 1
ATOM 2019 C C . GLY A 1 276 ? 11.142 2.772 -18.888 1.00 70.00 276 GLY A C 1
ATOM 2020 O O . GLY A 1 276 ? 11.464 2.976 -20.060 1.00 70.00 276 GLY A O 1
ATOM 2021 N N . SER A 1 277 ? 11.465 1.636 -18.254 1.00 65.12 277 SER A N 1
ATOM 2022 C CA . SER A 1 277 ? 12.292 0.563 -18.837 1.00 65.12 277 SER A CA 1
ATOM 2023 C C . SER A 1 277 ? 11.540 -0.767 -19.017 1.00 65.12 277 SER A C 1
ATOM 2025 O O . SER A 1 277 ? 10.457 -0.972 -18.478 1.00 65.12 277 SER A O 1
ATOM 2027 N N . THR A 1 278 ? 12.129 -1.682 -19.796 1.00 54.62 278 THR A N 1
ATOM 2028 C CA . THR A 1 278 ? 11.634 -3.058 -20.013 1.00 54.62 278 THR A CA 1
ATOM 2029 C C . THR A 1 278 ? 12.225 -4.081 -19.037 1.00 54.62 278 THR A C 1
ATOM 2031 O O . THR A 1 278 ? 11.895 -5.263 -19.113 1.00 54.62 278 THR A O 1
ATOM 2034 N N . GLU A 1 279 ? 13.152 -3.672 -18.167 1.00 53.81 279 GLU A N 1
ATOM 2035 C CA . GLU A 1 279 ? 13.813 -4.568 -17.214 1.00 53.81 279 GLU A CA 1
ATOM 2036 C C . GLU A 1 279 ? 12.933 -4.720 -15.976 1.00 53.81 279 GLU A C 1
ATOM 2038 O O . GLU A 1 279 ? 13.050 -3.948 -15.042 1.00 53.81 279 GLU A O 1
ATOM 2043 N N . ASN A 1 280 ? 12.011 -5.684 -16.028 1.00 56.16 280 ASN A N 1
ATOM 2044 C CA . ASN A 1 280 ? 11.284 -6.285 -14.905 1.00 56.16 280 ASN A CA 1
ATOM 2045 C C . ASN A 1 280 ? 11.120 -5.415 -13.638 1.00 56.16 280 ASN A C 1
ATOM 2047 O O . ASN A 1 280 ? 11.774 -5.649 -12.623 1.00 56.16 280 ASN A O 1
ATOM 2051 N N . VAL A 1 281 ? 10.279 -4.383 -13.709 1.00 57.56 281 VAL A N 1
ATOM 2052 C CA . VAL A 1 281 ? 10.503 -3.203 -12.860 1.00 57.56 281 VAL A CA 1
ATOM 2053 C C . VAL A 1 281 ? 9.752 -3.159 -11.533 1.00 57.56 281 VAL A C 1
ATOM 2055 O O . VAL A 1 281 ? 10.138 -2.353 -10.695 1.00 57.56 281 VAL A O 1
ATOM 2058 N N . THR A 1 282 ? 8.797 -4.065 -11.297 1.00 58.28 282 THR A N 1
ATOM 2059 C CA . THR A 1 282 ? 8.180 -4.321 -9.971 1.00 58.28 282 THR A CA 1
ATOM 2060 C C . THR A 1 282 ? 7.132 -5.428 -10.021 1.00 58.28 282 THR A C 1
ATOM 2062 O O . THR A 1 282 ? 6.961 -6.095 -9.005 1.00 58.28 282 THR A O 1
ATOM 2065 N N . LYS A 1 283 ? 6.481 -5.641 -11.184 1.00 65.81 283 LYS A N 1
ATOM 2066 C CA . LYS A 1 283 ? 5.324 -6.548 -11.341 1.00 65.81 283 LYS A CA 1
ATOM 2067 C C . LYS A 1 283 ? 4.297 -6.215 -10.261 1.00 65.81 283 LYS A C 1
ATOM 2069 O O . LYS A 1 283 ? 4.241 -6.837 -9.201 1.00 65.81 283 LYS A O 1
ATOM 2074 N N . ASP A 1 284 ? 3.606 -5.109 -10.526 1.00 77.75 284 ASP A N 1
ATOM 2075 C CA . ASP A 1 284 ? 3.051 -4.188 -9.538 1.00 77.75 284 ASP A CA 1
ATOM 2076 C C . ASP A 1 284 ? 1.944 -4.739 -8.649 1.00 77.75 284 ASP A C 1
ATOM 2078 O O . ASP A 1 284 ? 1.422 -3.988 -7.845 1.00 77.75 284 ASP A O 1
ATOM 2082 N N . PHE A 1 285 ? 1.631 -6.032 -8.668 1.00 93.19 285 PHE A N 1
ATOM 2083 C CA . PHE A 1 285 ? 0.841 -6.606 -7.591 1.00 93.19 285 PHE A CA 1
ATOM 2084 C C . PHE A 1 285 ? 1.682 -6.758 -6.312 1.00 93.19 285 PHE A C 1
ATOM 2086 O O . PHE A 1 285 ? 2.410 -7.739 -6.106 1.00 93.19 285 PHE A O 1
ATOM 2093 N N . LEU A 1 286 ? 1.540 -5.776 -5.422 1.00 96.62 286 LEU A N 1
ATOM 2094 C CA . LEU A 1 286 ? 2.182 -5.727 -4.114 1.00 96.62 286 LEU A CA 1
ATOM 2095 C C . LEU A 1 286 ? 1.187 -6.046 -3.000 1.00 96.62 286 LEU A C 1
ATOM 2097 O O . LEU A 1 286 ? 0.064 -5.543 -2.984 1.00 96.62 286 LEU A O 1
ATOM 2101 N N . ILE A 1 287 ? 1.634 -6.824 -2.016 1.00 98.12 287 ILE A N 1
ATOM 2102 C CA . ILE A 1 287 ? 0.900 -7.067 -0.773 1.00 98.12 287 ILE A CA 1
ATOM 2103 C C . ILE A 1 287 ? 1.737 -6.530 0.381 1.00 98.12 287 ILE A C 1
ATOM 2105 O O . ILE A 1 287 ? 2.775 -7.090 0.723 1.00 98.12 287 ILE A O 1
ATOM 2109 N N . PHE A 1 288 ? 1.282 -5.458 1.012 1.00 98.12 288 PHE A N 1
ATOM 2110 C CA . PHE A 1 288 ? 1.843 -4.933 2.248 1.00 98.12 288 PHE A CA 1
ATOM 2111 C C . PHE A 1 288 ? 1.122 -5.540 3.442 1.00 98.12 288 PHE A C 1
ATOM 2113 O O . PHE A 1 288 ? -0.078 -5.812 3.377 1.00 98.12 288 PHE A O 1
ATOM 2120 N N . ARG A 1 289 ? 1.829 -5.707 4.560 1.00 97.69 289 ARG A N 1
ATOM 2121 C CA . ARG A 1 289 ? 1.205 -6.076 5.829 1.00 97.69 289 ARG A CA 1
ATOM 2122 C C . ARG A 1 289 ? 1.816 -5.369 7.027 1.00 97.69 289 ARG A C 1
ATOM 2124 O O . ARG A 1 289 ? 3.005 -5.048 7.044 1.00 97.69 289 ARG A O 1
ATOM 2131 N N . LEU A 1 290 ? 0.998 -5.217 8.059 1.00 96.62 290 LEU A N 1
ATOM 2132 C CA . LEU A 1 290 ? 1.379 -4.729 9.376 1.00 96.62 290 LEU A CA 1
ATOM 213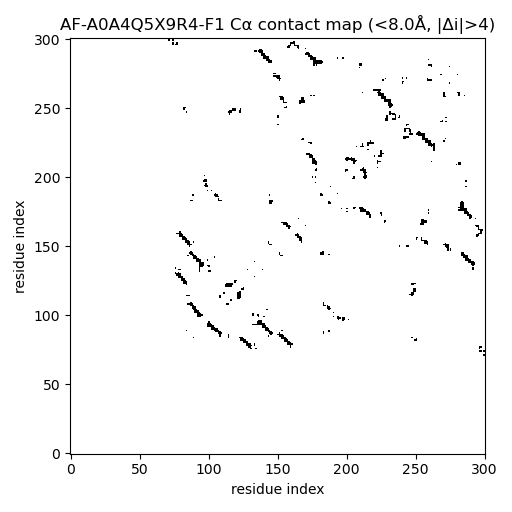3 C C . LEU A 1 290 ? 0.734 -5.613 10.442 1.00 96.62 290 LEU A C 1
ATOM 2135 O O . LEU A 1 290 ? -0.437 -5.966 10.318 1.00 96.62 290 LEU A O 1
ATOM 2139 N N . GLY A 1 291 ? 1.477 -5.973 11.491 1.00 92.94 291 GLY A N 1
ATOM 2140 C CA . GLY A 1 291 ? 0.901 -6.692 12.631 1.00 92.94 291 GLY A CA 1
ATOM 2141 C C . GLY A 1 291 ? -0.242 -5.887 13.256 1.00 92.94 291 GLY A C 1
ATOM 2142 O O . GLY A 1 291 ? -0.083 -4.698 13.529 1.00 92.94 291 GLY A O 1
ATOM 2143 N N . ALA A 1 292 ? -1.403 -6.512 13.463 1.00 84.62 292 ALA A N 1
ATOM 2144 C CA . ALA A 1 292 ? -2.589 -5.832 13.993 1.00 84.62 292 ALA A CA 1
ATOM 2145 C C . ALA A 1 292 ? -2.380 -5.319 15.432 1.00 84.62 292 ALA A C 1
ATOM 2147 O O . ALA A 1 292 ? -3.014 -4.349 15.843 1.00 84.62 292 ALA A O 1
ATOM 2148 N N . ASP A 1 293 ? -1.438 -5.916 16.168 1.00 82.31 293 ASP A N 1
ATOM 2149 C CA . ASP A 1 293 ? -0.968 -5.471 17.484 1.00 82.31 293 ASP A CA 1
ATOM 2150 C C . ASP A 1 293 ? -0.315 -4.081 17.458 1.00 82.31 293 ASP A C 1
ATOM 2152 O O . ASP A 1 293 ? -0.233 -3.413 18.488 1.00 82.31 293 ASP A O 1
ATOM 2156 N N . GLN A 1 294 ? 0.115 -3.619 16.282 1.00 87.25 294 GLN A N 1
ATOM 2157 C CA . GLN A 1 294 ? 0.680 -2.286 16.105 1.00 87.25 294 GLN A CA 1
ATOM 2158 C C . GLN A 1 294 ? -0.378 -1.202 15.923 1.00 87.25 294 GLN A C 1
ATOM 2160 O O . GLN A 1 294 ? -0.021 -0.030 15.972 1.00 87.25 294 GLN A O 1
ATOM 2165 N N . ILE A 1 295 ? -1.655 -1.560 15.740 1.00 81.25 295 ILE A N 1
ATOM 2166 C CA . ILE A 1 295 ? -2.762 -0.601 15.716 1.00 81.25 295 ILE A CA 1
ATOM 2167 C C . ILE A 1 295 ? -3.232 -0.410 17.156 1.00 81.25 295 ILE A C 1
ATOM 2169 O O . ILE A 1 295 ? -3.876 -1.319 17.694 1.00 81.25 295 ILE A O 1
ATOM 2173 N N . PRO A 1 296 ? -2.945 0.741 17.796 1.00 79.69 296 PRO A N 1
ATOM 2174 C CA . PRO A 1 296 ? -3.219 0.915 19.212 1.00 79.69 296 PRO A CA 1
ATOM 2175 C C . PRO A 1 296 ? -4.697 0.686 19.533 1.00 79.69 296 PRO A C 1
ATOM 2177 O O . PRO A 1 296 ? -5.598 1.129 18.807 1.00 79.69 296 PRO A O 1
ATOM 2180 N N . SER A 1 297 ? -4.949 -0.025 20.631 1.00 76.50 297 SER A N 1
ATOM 2181 C CA . SER A 1 297 ? -6.264 -0.027 21.263 1.00 76.50 297 SER A CA 1
ATOM 2182 C C . SER A 1 297 ? -6.519 1.333 21.909 1.00 76.50 297 SER A C 1
ATOM 2184 O O . SER A 1 297 ? -5.624 2.182 22.027 1.00 76.50 297 SER A O 1
ATOM 2186 N N . LYS A 1 298 ? -7.757 1.560 22.337 1.00 69.81 298 LYS A N 1
ATOM 2187 C CA . LYS A 1 298 ? -8.065 2.762 23.090 1.00 69.81 298 LYS A CA 1
ATOM 2188 C C . LYS A 1 298 ? -7.327 2.696 24.437 1.00 69.81 298 LYS A C 1
ATOM 2190 O O . LYS A 1 298 ? -7.245 1.624 25.038 1.00 69.81 298 LYS A O 1
ATOM 2195 N N . PRO A 1 299 ? -6.769 3.811 24.937 1.00 61.59 299 PRO A N 1
ATOM 2196 C CA . PRO A 1 299 ? -6.280 3.843 26.306 1.00 61.59 299 PRO A CA 1
ATOM 2197 C C . PRO A 1 299 ? -7.438 3.557 27.279 1.00 61.59 299 PRO A C 1
ATOM 2199 O O . PRO A 1 299 ? -8.536 4.090 27.065 1.00 61.59 299 PRO A O 1
ATOM 2202 N N . PRO A 1 300 ? -7.220 2.769 28.347 1.00 58.62 300 PRO A N 1
ATOM 2203 C CA . PRO A 1 300 ? -8.222 2.619 29.394 1.00 58.62 300 PRO A CA 1
ATOM 2204 C C . PRO A 1 300 ? -8.563 3.995 29.984 1.00 58.62 300 PRO A C 1
ATOM 2206 O O . PRO A 1 300 ? -7.696 4.866 30.110 1.00 58.62 300 PRO A O 1
ATOM 2209 N N . LYS A 1 301 ? -9.854 4.211 30.260 1.00 55.75 301 LYS A N 1
ATOM 2210 C CA . LYS A 1 301 ? -10.375 5.466 30.822 1.00 55.75 301 LYS A CA 1
ATOM 2211 C C . LYS A 1 301 ? -10.073 5.602 32.306 1.00 55.75 301 LYS A C 1
ATOM 2213 O O . LYS A 1 301 ? -10.248 4.598 33.025 1.00 55.75 301 LYS A O 1
#

Nearest PDB structures (foldseek):
  7ey9-assembly1_s  TM=3.963E-01  e=7.238E+00  Escherichia phage T7

Secondary structure (DSSP, 8-state):
------PPPP---------------------------------------------------------------------EEEEEEEESEEEEEEEETTEESS-EEEEE--SHHHHHPSSTTTSSEEEEE-HHHHHH-SEEEEEEE--SSSB-EEEEEEE-TTSPPEETTSS--EEEE-S----TTS----HHHHHHHHHHHHHT-S-TTTS-SS-EETT-BTTBEEEEEEETT---SS-BTTB-SPPPTTS-TT-EEEEEE--TT--SS-TTB----SS----S-EEEEEEGGGSPPPPP-

Foldseek 3Di:
DDDDDDDDDDDDDDDDDDDDDDDDDDDDDDDDDDDDDDDDDDDDDDDDDDDDDDDDDDDDDDDDDDDPPPPQDPQPQFKKKKWKAKAFFKKKFAAELQFGPDIGGLDGDPDLQCDANDDAVRHIHMDIGGSCRLVNHQKIKMKFFYQLDWFTFMWMWMAGVQDDIDIAVDAWKKKKQQLAADHRVNSDDDRVRVSVSSNQQVVLNGDLQAILSHIATQLHDLQWYKDWAAFLPDADDDADGRRGGHRHHPGDRRHTTIDTDRPRPDPDDHLGTNPPDPRNGRNGGMMMMHGSPVHDRRPRD

Radius of gyration: 28.04 Å; Cα contacts (8 Å, |Δi|>4): 600; chains: 1; bounding box: 76×81×92 Å

Solvent-accessible surface area (backbone atoms only — not comparable to full-atom values): 18042 Å² total; per-residue (Å²): 136,84,88,78,89,84,85,79,86,86,84,82,84,85,82,81,89,80,89,78,89,78,92,75,86,83,84,85,79,89,80,86,79,87,81,90,83,80,87,84,84,90,77,90,79,91,77,90,83,81,89,79,89,82,87,78,90,80,91,86,80,89,79,72,97,74,80,84,76,71,74,76,70,75,81,69,78,62,44,36,40,35,40,38,37,27,44,29,18,35,28,36,32,24,9,44,88,58,32,68,78,48,77,53,62,51,45,62,38,86,49,73,48,38,31,31,29,72,61,69,70,52,13,15,37,73,48,78,40,54,24,70,53,60,63,67,16,56,23,38,36,38,37,38,28,31,73,76,71,60,55,37,34,36,36,37,36,40,32,29,88,84,25,64,67,39,29,34,70,55,82,80,47,29,29,26,35,60,42,41,83,41,48,70,90,66,56,59,83,52,69,70,58,52,26,52,49,40,43,34,28,74,68,50,67,37,54,70,92,49,19,34,20,15,72,24,31,69,88,42,51,98,47,9,23,32,44,63,59,40,46,37,66,51,83,61,94,64,72,42,78,76,43,63,56,71,47,38,34,99,45,58,44,82,25,11,33,29,42,66,30,66,59,71,79,68,87,70,80,48,68,44,39,47,83,87,71,88,72,86,80,54,32,38,34,31,39,34,37,33,54,35,85,70,52,48,66,62,69,86,129

Mean predicted aligned error: 14.07 Å